Protein AF-A0A1M3M050-F1 (afdb_monomer_lite)

Foldseek 3Di:
DDDDDDDDDPPPPPPPPDDFAKDKDWPFQDDADFDAAQKKWWKWKWKAFPVRDTQDTPVVVVHTDIDTQVPPPAFQRVSRRRGGGHAQTKMKIWGWQVRHVAQVFDPPGGHGRTIMIMIMHTNHIGDFLAAEDELVRCVVCVVQEAEAEQEDLVVCQVQFAQPNHQYHHQADPVRDGDPCRVVVCPVVDQQAGEYEYAYQFQPVRVVVQRVVSVVVSHNHYYTHHGGSVSCVVVVHDGDSPPSDHPD

Sequence (247 aa):
MTRGIAVAFCLVLLSCAANPTVQITEQALGDGESAQRHSRVTIHYSGWLADGTMFDTTRTDGIPQTFTINGGDIIAGLEQGIVGMKSGGRREIVIPPALAYGAKGLSGHIPPNATLRFDVEVVAVTPPRYKNISVDELAKQRGELVLIDIRTPEEWAETGVVSGSILLTAFGKDGKFVREFPLIMNDLVDGNKNVAFICRSGNRSSELARVIAEEGRYKNVYNVVGGIKAWRSAGGAVTFDSVRPLN

Radius of gyration: 23.24 Å; chains: 1; bounding box: 56×70×62 Å

pLDDT: mean 90.92, std 14.42, range [37.31, 98.75]

Structure (mmCIF, N/CA/C/O backbone):
data_AF-A0A1M3M050-F1
#
_entry.id   AF-A0A1M3M050-F1
#
loop_
_atom_site.group_PDB
_atom_site.id
_atom_site.type_symbol
_atom_site.label_atom_id
_atom_site.label_alt_id
_atom_site.label_comp_id
_atom_site.label_asym_id
_atom_site.label_entity_id
_atom_site.label_seq_id
_atom_site.pdbx_PDB_ins_code
_atom_site.Cartn_x
_atom_site.Cartn_y
_atom_site.Cartn_z
_atom_site.occupancy
_atom_site.B_iso_or_equiv
_atom_site.auth_seq_id
_atom_site.auth_comp_id
_atom_site.auth_asym_id
_atom_site.auth_atom_id
_atom_site.pdbx_PDB_model_num
ATOM 1 N N . MET A 1 1 ? -32.031 52.132 -33.158 1.00 43.75 1 MET A N 1
ATOM 2 C CA . MET A 1 1 ? -30.604 51.985 -32.796 1.00 43.75 1 MET A CA 1
ATOM 3 C C . MET A 1 1 ? -30.512 50.978 -31.663 1.00 43.75 1 MET A C 1
ATOM 5 O O . MET A 1 1 ? -30.749 51.340 -30.522 1.00 43.75 1 MET A O 1
ATOM 9 N N . THR A 1 2 ? -30.239 49.713 -31.966 1.00 37.31 2 THR A N 1
ATOM 10 C CA . THR A 1 2 ? -30.163 48.640 -30.963 1.00 37.31 2 THR A CA 1
ATOM 11 C C . THR A 1 2 ? -28.903 4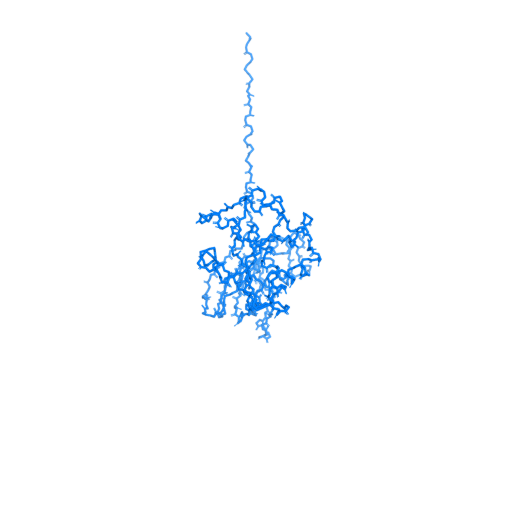7.840 -31.259 1.00 37.31 2 THR A C 1
ATOM 13 O O . THR A 1 2 ? -28.826 47.128 -32.254 1.00 37.31 2 THR A O 1
ATOM 16 N N . ARG A 1 3 ? -27.863 48.062 -30.448 1.00 42.84 3 ARG A N 1
ATOM 17 C CA . ARG A 1 3 ? -26.566 47.385 -30.553 1.00 42.84 3 ARG A CA 1
ATOM 18 C C . ARG A 1 3 ? -26.694 46.028 -29.857 1.00 42.84 3 ARG A C 1
ATOM 20 O O . ARG A 1 3 ? -26.882 45.991 -28.646 1.00 42.84 3 ARG A O 1
ATOM 27 N N . GLY A 1 4 ? -26.622 44.936 -30.614 1.00 41.50 4 GLY A N 1
ATOM 28 C CA . GLY A 1 4 ? -26.510 43.587 -30.063 1.00 41.50 4 GLY A CA 1
ATOM 29 C C . GLY A 1 4 ? -25.074 43.325 -29.613 1.00 41.50 4 GLY A C 1
ATOM 30 O O . GLY A 1 4 ? -24.153 43.407 -30.422 1.00 41.50 4 GLY A O 1
ATOM 31 N N . ILE A 1 5 ? -24.884 43.051 -28.324 1.00 49.12 5 ILE A N 1
ATOM 32 C CA . ILE A 1 5 ? -23.607 42.624 -27.746 1.00 49.12 5 ILE A CA 1
ATOM 33 C C . ILE A 1 5 ? -23.525 41.103 -27.898 1.00 49.12 5 ILE A C 1
ATOM 35 O O . ILE A 1 5 ? -24.341 40.380 -27.331 1.00 49.12 5 ILE A O 1
ATOM 39 N N . ALA A 1 6 ? -22.551 40.617 -28.665 1.00 41.59 6 ALA A N 1
ATOM 40 C CA . ALA A 1 6 ? -22.213 39.201 -28.713 1.00 41.59 6 ALA A CA 1
ATOM 41 C C . ALA A 1 6 ? -21.324 38.864 -27.506 1.00 41.59 6 ALA A C 1
ATOM 43 O O . ALA A 1 6 ? -20.190 39.329 -27.410 1.00 41.59 6 ALA A O 1
ATOM 44 N N . VAL A 1 7 ? -21.852 38.076 -26.569 1.00 45.56 7 VAL A N 1
ATOM 45 C CA . VAL A 1 7 ? -21.089 37.522 -25.445 1.00 45.56 7 VAL A CA 1
ATOM 46 C C . VAL A 1 7 ? -20.424 36.234 -25.924 1.00 45.56 7 VAL A C 1
ATOM 48 O O . VAL A 1 7 ? -21.099 35.243 -26.194 1.00 45.56 7 VAL A O 1
ATOM 51 N N . ALA A 1 8 ? -19.099 36.251 -26.054 1.00 44.84 8 ALA A N 1
ATOM 52 C CA . ALA A 1 8 ? -18.313 35.057 -26.334 1.00 44.84 8 ALA A CA 1
ATOM 53 C C . ALA A 1 8 ? -18.222 34.197 -25.063 1.00 44.84 8 ALA A C 1
ATOM 55 O O . ALA A 1 8 ? -17.563 34.566 -24.091 1.00 44.84 8 ALA A O 1
ATOM 56 N N . PHE A 1 9 ? -18.897 33.047 -25.068 1.00 43.69 9 PHE A N 1
ATOM 57 C CA . PHE A 1 9 ? -18.758 32.018 -24.041 1.00 43.69 9 PHE A CA 1
ATOM 58 C C . PHE A 1 9 ? -17.411 31.309 -24.243 1.00 43.69 9 PHE A C 1
ATOM 60 O O . PHE A 1 9 ? -17.274 30.422 -25.084 1.00 43.69 9 PHE A O 1
ATOM 67 N N . CYS A 1 10 ? -16.388 31.732 -23.500 1.00 43.66 10 CYS A N 1
ATOM 68 C CA . CYS A 1 10 ? -15.125 31.009 -23.415 1.00 43.66 10 CYS A CA 1
ATOM 69 C C . CYS A 1 10 ? -15.348 29.772 -22.535 1.00 43.66 10 CYS A C 1
ATOM 71 O O . CYS A 1 10 ? -15.399 29.867 -21.307 1.00 43.66 10 CYS A O 1
ATOM 73 N N . LEU A 1 11 ? -15.556 28.619 -23.171 1.00 45.12 11 LEU A N 1
ATOM 74 C CA . LEU A 1 11 ? -15.648 27.329 -22.500 1.00 45.12 11 LEU A CA 1
ATOM 75 C C . LEU A 1 11 ? -14.252 26.963 -21.973 1.00 45.12 11 LEU A C 1
ATOM 77 O O . LEU A 1 11 ? -13.420 26.422 -22.699 1.00 45.12 11 LEU A O 1
ATOM 81 N N . VAL A 1 12 ? -13.979 27.291 -20.710 1.00 47.12 12 VAL A N 1
ATOM 82 C CA . VAL A 1 12 ? -12.777 26.825 -20.015 1.00 47.12 12 VAL A CA 1
ATOM 83 C C . VAL A 1 12 ? -12.945 25.327 -19.777 1.00 47.12 12 VAL A C 1
ATOM 85 O O . VAL A 1 12 ? -13.643 24.903 -18.857 1.00 47.12 12 VAL A O 1
ATOM 88 N N . LEU A 1 13 ? -12.324 24.511 -20.629 1.00 46.78 13 LEU A N 1
ATOM 89 C CA . LEU A 1 13 ? -12.143 23.090 -20.362 1.00 46.78 13 LEU A CA 1
ATOM 90 C C . LEU A 1 13 ? -11.204 22.967 -19.157 1.00 46.78 13 LEU A C 1
ATOM 92 O O . LEU A 1 13 ? -9.985 23.066 -19.294 1.00 46.78 13 LEU A O 1
ATOM 96 N N . LEU A 1 14 ? -11.771 22.781 -17.961 1.00 46.44 14 LEU A N 1
ATOM 97 C CA . LEU A 1 14 ? -11.011 22.284 -16.819 1.00 46.44 14 LEU A CA 1
ATOM 98 C C . LEU A 1 14 ? -10.463 20.907 -17.210 1.00 46.44 14 LEU A C 1
ATOM 100 O O . LEU A 1 14 ? -11.189 19.914 -17.229 1.00 46.44 14 LEU A O 1
ATOM 104 N N . SER A 1 15 ? -9.177 20.861 -17.547 1.00 49.53 15 SER A N 1
ATOM 105 C CA . SER A 1 15 ? -8.427 19.618 -17.661 1.00 49.53 15 SER A CA 1
ATOM 106 C C . SER A 1 15 ? -8.448 18.930 -16.296 1.00 49.53 15 SER A C 1
ATOM 108 O O . SER A 1 15 ? -7.779 19.352 -15.353 1.00 49.53 15 SER A O 1
ATOM 110 N N . CYS A 1 16 ? -9.258 17.879 -16.178 1.00 44.25 16 CYS A N 1
ATOM 111 C CA . CYS A 1 16 ? -9.060 16.840 -15.182 1.00 44.25 16 CYS A CA 1
ATOM 112 C C . CYS A 1 16 ? -7.721 16.177 -15.523 1.00 44.25 16 CYS A C 1
ATOM 114 O O . CYS A 1 16 ? -7.663 15.280 -16.364 1.00 44.25 16 CYS A O 1
ATOM 116 N N . ALA A 1 17 ? -6.624 16.657 -14.939 1.00 55.91 17 ALA A N 1
ATOM 117 C CA . ALA A 1 17 ? -5.371 15.927 -15.006 1.00 55.91 17 ALA A CA 1
ATOM 118 C C . ALA A 1 17 ? -5.577 14.626 -14.221 1.00 55.91 17 ALA A C 1
ATOM 120 O O . ALA A 1 17 ? -5.558 14.619 -12.990 1.00 55.91 17 ALA A O 1
ATOM 121 N N . ALA A 1 18 ? -5.845 13.533 -14.937 1.00 63.91 18 ALA A N 1
ATOM 122 C CA . ALA A 1 18 ? -5.799 12.203 -14.359 1.00 63.91 18 ALA A CA 1
ATOM 123 C C . ALA A 1 18 ? -4.422 12.024 -13.704 1.00 63.91 18 ALA A C 1
ATOM 125 O O . ALA A 1 18 ? -3.400 12.374 -14.300 1.00 63.91 18 ALA A O 1
ATOM 126 N N . ASN A 1 19 ? -4.396 11.517 -12.469 1.00 77.06 19 ASN A N 1
ATOM 127 C CA . ASN A 1 19 ? -3.133 11.205 -11.806 1.00 77.06 19 ASN A CA 1
ATOM 128 C C . ASN A 1 19 ? -2.314 10.283 -12.723 1.00 77.06 19 ASN A C 1
ATOM 130 O O . ASN A 1 19 ? -2.887 9.338 -13.277 1.00 77.06 19 ASN A O 1
ATOM 134 N N . PRO A 1 20 ? -1.009 10.545 -12.912 1.00 85.69 20 PRO A N 1
ATOM 135 C CA . PRO A 1 20 ? -0.195 9.709 -13.775 1.00 85.69 20 PRO A CA 1
ATOM 136 C C . PRO A 1 20 ? -0.217 8.275 -13.243 1.00 85.69 20 PRO A C 1
ATOM 138 O O . PRO A 1 20 ? -0.121 8.047 -12.037 1.00 85.69 20 PRO A O 1
ATOM 141 N N . THR A 1 21 ? -0.369 7.321 -14.155 1.00 93.00 21 THR A N 1
ATOM 142 C CA . THR A 1 21 ? -0.409 5.884 -13.871 1.00 93.00 21 THR A CA 1
ATOM 143 C C . THR A 1 21 ? 0.569 5.164 -14.786 1.00 93.00 21 THR A C 1
ATOM 145 O O . THR A 1 21 ? 0.917 5.659 -15.861 1.00 93.00 21 THR A O 1
ATOM 148 N N . VAL A 1 22 ? 1.043 4.007 -14.339 1.00 96.88 22 VAL A N 1
ATOM 149 C CA . VAL A 1 22 ? 1.844 3.102 -15.165 1.00 96.88 22 VAL A CA 1
ATOM 150 C C . VAL A 1 22 ? 0.949 2.235 -16.044 1.00 96.88 22 VAL A C 1
ATOM 152 O O . VAL A 1 22 ? -0.185 1.930 -15.673 1.00 96.88 22 VAL A O 1
ATOM 155 N N . GLN A 1 23 ? 1.463 1.808 -17.195 1.00 97.88 23 GLN A N 1
ATOM 156 C CA . GLN A 1 23 ? 0.831 0.749 -17.982 1.00 97.88 23 GLN A CA 1
ATOM 157 C C . GLN A 1 23 ? 1.460 -0.581 -17.580 1.00 97.88 23 GLN A C 1
ATOM 159 O O . GLN A 1 23 ? 2.684 -0.689 -17.535 1.00 97.88 23 GLN A O 1
ATOM 164 N N . ILE A 1 24 ? 0.628 -1.570 -17.266 1.00 98.25 24 ILE A N 1
ATOM 165 C CA . ILE A 1 24 ? 1.066 -2.883 -16.794 1.00 98.25 24 ILE A CA 1
ATOM 166 C C . ILE A 1 24 ? 0.578 -3.942 -17.771 1.00 98.25 24 ILE A C 1
ATOM 168 O O . ILE A 1 24 ? -0.619 -4.026 -18.046 1.00 98.25 24 ILE A O 1
ATOM 172 N N . THR A 1 25 ? 1.499 -4.790 -18.211 1.00 98.44 25 THR A N 1
ATOM 173 C CA . THR A 1 25 ? 1.197 -6.021 -18.937 1.00 98.44 25 THR A CA 1
ATOM 174 C C . THR A 1 25 ? 1.660 -7.198 -18.091 1.00 98.44 25 THR A C 1
ATOM 176 O O . THR A 1 25 ? 2.856 -7.382 -17.862 1.00 98.44 25 THR A O 1
ATOM 179 N N . GLU A 1 26 ? 0.712 -7.992 -17.600 1.00 98.12 26 GLU A N 1
ATOM 180 C CA . GLU A 1 26 ? 1.001 -9.207 -16.838 1.00 98.12 26 GLU A CA 1
ATOM 181 C C . GLU A 1 26 ? 1.549 -10.291 -17.774 1.00 98.12 26 GLU A C 1
ATOM 183 O O . GLU A 1 26 ? 0.894 -10.662 -18.746 1.00 98.12 26 GLU A O 1
ATOM 188 N N . GLN A 1 27 ? 2.752 -10.786 -17.484 1.00 98.31 27 GLN A N 1
ATOM 189 C CA . GLN A 1 27 ? 3.407 -11.854 -18.246 1.00 98.31 27 GLN A CA 1
ATOM 190 C C . GLN A 1 27 ? 3.264 -13.202 -17.529 1.00 98.31 27 GLN A C 1
ATOM 192 O O . GLN A 1 27 ? 3.092 -14.235 -18.171 1.00 98.31 27 GLN A O 1
ATOM 197 N N . ALA A 1 28 ? 3.312 -13.198 -16.194 1.00 98.25 28 ALA A N 1
ATOM 198 C CA . ALA A 1 28 ? 3.086 -14.370 -15.357 1.00 98.25 28 ALA A CA 1
ATOM 199 C C . ALA A 1 28 ? 2.567 -13.940 -13.981 1.00 98.25 28 ALA A C 1
ATOM 201 O O . ALA A 1 28 ? 3.137 -13.053 -13.360 1.00 98.25 28 ALA A O 1
ATOM 202 N N . LEU A 1 29 ? 1.526 -14.597 -13.464 1.00 96.94 29 LEU A N 1
ATOM 203 C CA . LEU A 1 29 ? 0.899 -14.183 -12.202 1.00 96.94 29 LEU A CA 1
ATOM 204 C C . LEU A 1 29 ? 1.750 -14.479 -10.958 1.00 96.94 29 LEU A C 1
ATOM 206 O O . LEU A 1 29 ? 1.667 -13.737 -9.980 1.00 96.94 29 LEU A O 1
ATOM 210 N N . GLY A 1 30 ? 2.534 -15.561 -10.982 1.00 97.06 30 GLY A N 1
ATOM 211 C CA . GLY A 1 30 ? 3.120 -16.144 -9.773 1.00 97.06 30 GLY A CA 1
ATOM 212 C C . GLY A 1 30 ? 2.061 -16.734 -8.832 1.00 97.06 30 GLY A C 1
ATOM 213 O O . GLY A 1 30 ? 0.852 -16.559 -9.016 1.00 97.06 30 GLY A O 1
ATOM 214 N N . ASP A 1 31 ? 2.508 -17.448 -7.807 1.00 96.31 31 ASP A N 1
ATOM 215 C CA . ASP A 1 31 ? 1.638 -18.163 -6.866 1.00 96.31 31 ASP A CA 1
ATOM 216 C C . ASP A 1 31 ? 1.989 -17.935 -5.388 1.00 96.31 31 ASP A C 1
ATOM 218 O O . ASP A 1 31 ? 1.187 -18.284 -4.521 1.00 96.31 31 ASP A O 1
ATOM 222 N N . GLY A 1 32 ? 3.118 -17.285 -5.093 1.00 96.25 32 GLY A N 1
ATOM 223 C CA . GLY A 1 32 ? 3.538 -16.997 -3.723 1.00 96.25 32 GLY A CA 1
ATOM 224 C C . GLY A 1 32 ? 2.921 -15.734 -3.110 1.00 96.25 32 GLY A C 1
ATOM 225 O O . GLY A 1 32 ? 1.881 -15.225 -3.538 1.00 96.25 32 GLY A O 1
ATOM 226 N N . GLU A 1 33 ? 3.601 -15.210 -2.087 1.00 97.12 33 GLU A N 1
ATOM 227 C CA . GLU A 1 33 ? 3.180 -14.015 -1.348 1.00 97.12 33 GLU A CA 1
ATOM 228 C C . GLU A 1 33 ? 3.014 -12.796 -2.261 1.00 97.12 33 GLU A C 1
ATOM 230 O O . GLU A 1 33 ? 3.810 -12.579 -3.180 1.00 97.12 33 GLU A O 1
ATOM 235 N N . SER A 1 34 ? 1.979 -11.996 -1.987 1.00 96.69 34 SER A N 1
ATOM 236 C CA . SER A 1 34 ? 1.632 -10.807 -2.768 1.00 96.69 34 SER A CA 1
ATOM 237 C C . SER A 1 34 ? 2.342 -9.566 -2.240 1.00 96.69 34 SER A C 1
ATOM 239 O O . SER A 1 34 ? 2.244 -9.215 -1.063 1.00 96.69 34 SER A O 1
ATOM 241 N N . ALA A 1 35 ? 2.983 -8.836 -3.143 1.00 97.00 35 ALA A N 1
ATOM 242 C CA . ALA A 1 35 ? 3.599 -7.551 -2.891 1.00 97.00 35 ALA A CA 1
ATOM 243 C C . ALA A 1 35 ? 2.543 -6.518 -2.476 1.00 97.00 35 ALA A C 1
ATOM 245 O O . ALA A 1 35 ? 1.626 -6.185 -3.228 1.00 97.00 35 ALA A O 1
ATOM 246 N N . GLN A 1 36 ? 2.687 -5.989 -1.268 1.00 94.88 36 GLN A N 1
ATOM 247 C CA . GLN A 1 36 ? 1.841 -4.934 -0.713 1.00 94.88 36 GLN A CA 1
ATOM 248 C C . GLN A 1 36 ? 2.694 -3.810 -0.122 1.00 94.88 36 GLN A C 1
ATOM 250 O O . GLN A 1 36 ? 3.909 -3.945 0.034 1.00 94.88 36 GLN A O 1
ATOM 255 N N . ARG A 1 37 ? 2.061 -2.694 0.244 1.00 93.94 37 ARG A N 1
ATOM 256 C CA . ARG A 1 37 ? 2.724 -1.577 0.929 1.00 93.94 37 ARG A CA 1
ATOM 257 C C . ARG A 1 37 ? 3.568 -2.078 2.118 1.00 93.94 37 ARG A C 1
ATOM 259 O O . ARG A 1 37 ? 3.080 -2.856 2.936 1.00 93.94 37 ARG A O 1
ATOM 266 N N . HIS A 1 38 ? 4.816 -1.612 2.203 1.00 95.44 38 HIS A N 1
ATOM 267 C CA . HIS A 1 38 ? 5.831 -1.997 3.199 1.00 95.44 38 HIS A CA 1
ATOM 268 C C . HIS A 1 38 ? 6.362 -3.436 3.081 1.00 95.44 38 HIS A C 1
ATOM 270 O O . HIS A 1 38 ? 7.128 -3.870 3.939 1.00 95.44 38 HIS A O 1
ATOM 276 N N . SER A 1 39 ? 5.993 -4.181 2.034 1.00 96.56 39 SER A N 1
ATOM 277 C CA . SER A 1 39 ? 6.653 -5.458 1.743 1.00 96.56 39 SER A CA 1
ATOM 278 C C . SER A 1 39 ? 8.072 -5.207 1.269 1.00 96.56 39 SER A C 1
ATOM 280 O O . SER A 1 39 ? 8.330 -4.246 0.537 1.00 96.56 39 SER A O 1
ATOM 282 N N . ARG A 1 40 ? 8.963 -6.123 1.631 1.00 97.25 40 ARG A N 1
ATOM 283 C CA . ARG A 1 40 ? 10.276 -6.229 1.015 1.00 97.25 40 ARG A CA 1
ATOM 284 C C . ARG A 1 40 ? 10.159 -7.150 -0.193 1.00 97.25 40 ARG A C 1
ATOM 286 O O . ARG A 1 40 ? 9.749 -8.299 -0.044 1.00 97.25 40 ARG A O 1
ATOM 293 N N . VAL A 1 41 ? 10.486 -6.641 -1.372 1.00 98.12 41 VAL A N 1
ATOM 294 C CA . VAL A 1 41 ? 10.392 -7.367 -2.640 1.00 98.12 41 VAL A CA 1
ATOM 295 C C . VAL A 1 41 ? 11.777 -7.558 -3.225 1.00 98.12 41 VAL A C 1
ATOM 297 O O . VAL A 1 41 ? 12.528 -6.598 -3.370 1.00 98.12 41 VAL A O 1
ATOM 300 N N . THR A 1 42 ? 12.113 -8.801 -3.545 1.00 98.44 42 THR A N 1
ATOM 301 C CA . THR A 1 42 ? 13.340 -9.163 -4.250 1.00 98.44 42 THR A CA 1
ATOM 302 C C . THR A 1 42 ? 12.982 -9.418 -5.703 1.00 98.44 42 THR A C 1
ATOM 304 O O . THR A 1 42 ? 12.147 -10.279 -5.984 1.00 98.44 42 THR A O 1
ATOM 307 N N . ILE A 1 43 ? 13.579 -8.661 -6.618 1.00 98.50 43 ILE A N 1
ATOM 308 C CA . ILE A 1 43 ? 13.214 -8.667 -8.032 1.00 98.50 43 ILE A CA 1
ATOM 309 C C . ILE A 1 43 ? 14.435 -8.821 -8.935 1.00 98.50 43 ILE A C 1
ATOM 311 O O . ILE A 1 43 ? 15.509 -8.268 -8.676 1.00 98.50 43 ILE A O 1
ATOM 315 N N . HIS A 1 44 ? 14.228 -9.513 -10.048 1.00 98.62 44 HIS A N 1
ATOM 316 C CA . HIS A 1 44 ? 14.996 -9.256 -11.249 1.00 98.62 44 HIS A CA 1
ATOM 317 C C . HIS A 1 44 ? 14.298 -8.208 -12.103 1.00 98.62 44 HIS A C 1
ATOM 319 O O . HIS A 1 44 ? 13.070 -8.147 -12.151 1.00 98.62 44 HIS A O 1
ATOM 325 N N . TYR A 1 45 ? 15.082 -7.395 -12.800 1.00 98.38 45 TYR A N 1
ATOM 326 C CA . TYR A 1 45 ? 14.540 -6.453 -13.757 1.00 98.38 45 TYR A CA 1
ATOM 327 C C . TYR A 1 45 ? 15.533 -6.121 -14.860 1.00 98.38 45 TYR A C 1
ATOM 329 O O . TYR A 1 45 ? 16.744 -6.326 -14.739 1.00 98.38 45 TYR A O 1
ATOM 337 N N . SER A 1 46 ? 14.994 -5.558 -15.928 1.00 98.56 46 SER A N 1
ATOM 338 C CA . SER A 1 46 ? 15.742 -4.880 -16.976 1.00 98.56 46 SER A CA 1
ATOM 339 C C . SER A 1 46 ? 14.957 -3.639 -17.395 1.00 98.56 46 SER A C 1
ATOM 341 O O . SER A 1 46 ? 13.728 -3.682 -17.463 1.00 98.56 46 SER A O 1
ATOM 343 N N . GLY A 1 47 ? 15.652 -2.523 -17.600 1.00 98.12 47 GLY A N 1
ATOM 344 C CA . GLY A 1 47 ? 15.074 -1.215 -17.889 1.00 98.12 47 GLY A CA 1
ATOM 345 C C . GLY A 1 47 ? 15.569 -0.658 -19.220 1.00 98.12 47 GLY A C 1
ATOM 346 O O . GLY A 1 47 ? 16.770 -0.659 -19.497 1.00 98.12 47 GLY A O 1
ATOM 347 N N . TRP A 1 48 ? 14.642 -0.149 -20.031 1.00 98.44 48 TRP A N 1
ATOM 348 C CA . TRP A 1 48 ? 14.916 0.415 -21.352 1.00 98.44 48 TRP A CA 1
ATOM 349 C C . TRP A 1 48 ? 14.297 1.795 -21.547 1.00 98.44 48 TRP A C 1
ATOM 351 O O . TRP A 1 48 ? 13.209 2.092 -21.044 1.00 98.44 48 TRP A O 1
ATOM 361 N N . LEU A 1 49 ? 14.978 2.613 -22.344 1.00 97.94 49 LEU A N 1
ATOM 362 C CA . LEU A 1 49 ? 14.415 3.806 -22.965 1.00 97.94 49 LEU A CA 1
ATOM 363 C C . LEU A 1 49 ? 13.494 3.414 -24.133 1.00 97.94 49 LEU A C 1
ATOM 365 O O . LEU A 1 49 ? 13.526 2.288 -24.636 1.00 97.94 49 LEU A O 1
ATOM 369 N N . ALA A 1 50 ? 12.676 4.364 -24.590 1.00 92.19 50 ALA A N 1
ATOM 370 C CA . ALA A 1 50 ? 11.733 4.149 -25.691 1.00 92.19 50 ALA A CA 1
ATOM 371 C C . ALA A 1 50 ? 12.407 3.753 -27.021 1.00 92.19 50 ALA A C 1
ATOM 373 O O . ALA A 1 50 ? 11.794 3.062 -27.831 1.00 92.19 50 ALA A O 1
ATOM 374 N N . ASP A 1 51 ? 13.663 4.153 -27.232 1.00 93.06 51 ASP A N 1
ATOM 375 C CA . ASP A 1 51 ? 14.465 3.795 -28.409 1.00 93.06 51 ASP A CA 1
ATOM 376 C C . ASP A 1 51 ? 15.078 2.382 -28.337 1.00 93.06 51 ASP A C 1
ATOM 378 O O . ASP A 1 51 ? 15.731 1.940 -29.279 1.00 93.06 51 ASP A O 1
ATOM 382 N N . GLY A 1 52 ? 14.850 1.653 -27.238 1.00 95.75 52 GLY A N 1
ATOM 383 C CA . GLY A 1 52 ? 15.386 0.313 -27.014 1.00 95.75 52 GLY A CA 1
ATOM 384 C C . GLY A 1 52 ? 16.749 0.281 -26.324 1.00 95.75 52 GLY A C 1
ATOM 385 O O . GLY A 1 52 ? 17.243 -0.810 -26.042 1.00 95.75 52 GLY A O 1
ATOM 386 N N . THR A 1 53 ? 17.340 1.429 -25.990 1.00 96.62 53 THR A N 1
ATOM 387 C CA . THR A 1 53 ? 18.581 1.489 -25.208 1.00 96.62 53 THR A CA 1
ATOM 388 C C . THR A 1 53 ? 18.330 0.967 -23.798 1.00 96.62 53 THR A C 1
ATOM 390 O O . THR A 1 53 ? 17.520 1.524 -23.055 1.00 96.62 53 THR A O 1
ATOM 393 N N . MET A 1 54 ? 19.022 -0.106 -23.413 1.00 97.19 54 MET A N 1
ATOM 394 C CA . MET A 1 54 ? 18.990 -0.616 -22.042 1.00 97.19 54 MET A CA 1
ATOM 395 C C . MET A 1 54 ? 19.848 0.282 -21.151 1.00 97.19 54 MET A C 1
ATOM 397 O O . MET A 1 54 ? 21.007 0.529 -21.480 1.00 97.19 54 MET A O 1
ATOM 401 N N . PHE A 1 55 ? 19.296 0.762 -20.038 1.00 96.12 55 PHE A N 1
ATOM 402 C CA . PHE A 1 55 ? 20.026 1.631 -19.105 1.00 96.12 55 PHE A CA 1
ATOM 403 C C . PHE A 1 55 ? 20.385 0.934 -17.790 1.00 96.12 55 PHE A C 1
ATOM 405 O O . PHE A 1 55 ? 21.295 1.394 -17.106 1.00 96.12 55 PHE A O 1
ATOM 412 N N . ASP A 1 56 ? 19.687 -0.149 -17.432 1.00 95.75 56 ASP A N 1
ATOM 413 C CA . ASP A 1 56 ? 19.936 -0.893 -16.195 1.00 95.75 56 ASP A CA 1
ATOM 414 C C . ASP A 1 56 ? 19.385 -2.328 -16.277 1.00 95.75 56 ASP A C 1
ATOM 416 O O . ASP A 1 56 ? 18.391 -2.585 -16.962 1.00 95.75 56 ASP A O 1
ATOM 420 N N . THR A 1 57 ? 20.028 -3.277 -15.595 1.00 97.94 57 THR A N 1
ATOM 421 C CA . THR A 1 57 ? 19.569 -4.668 -15.489 1.00 97.94 57 THR A CA 1
ATOM 422 C C . THR A 1 57 ? 20.265 -5.416 -14.353 1.00 97.94 57 THR A C 1
ATOM 424 O O . THR A 1 57 ? 21.473 -5.315 -14.167 1.00 97.94 57 THR A O 1
ATOM 427 N N . THR A 1 58 ? 19.517 -6.257 -13.640 1.00 98.25 58 THR A N 1
ATOM 428 C CA . THR A 1 58 ? 20.077 -7.207 -12.658 1.00 98.25 58 THR A CA 1
ATOM 429 C C . THR A 1 58 ? 20.411 -8.568 -13.262 1.00 98.25 58 THR A C 1
ATOM 431 O O . THR A 1 58 ? 20.934 -9.451 -12.582 1.00 98.25 58 THR A O 1
ATOM 434 N N . ARG A 1 59 ? 20.085 -8.775 -14.541 1.00 97.50 59 ARG A N 1
ATOM 435 C CA . ARG A 1 59 ? 20.198 -10.080 -15.203 1.00 97.50 59 ARG A CA 1
ATOM 436 C C . ARG A 1 59 ? 21.593 -10.370 -15.749 1.00 97.50 59 ARG A C 1
ATOM 438 O O . ARG A 1 59 ? 21.896 -11.535 -15.962 1.00 97.50 59 ARG A O 1
ATOM 445 N N . THR A 1 60 ? 22.433 -9.350 -15.943 1.00 94.94 60 THR A N 1
ATOM 446 C CA . THR A 1 60 ? 23.825 -9.533 -16.395 1.00 94.94 60 THR A CA 1
ATOM 447 C C . THR A 1 60 ? 24.626 -10.352 -15.387 1.00 94.94 60 THR A C 1
ATOM 449 O O . THR A 1 60 ? 25.251 -11.340 -15.759 1.00 94.94 60 THR A O 1
ATOM 452 N N . ASP A 1 61 ? 24.530 -9.986 -14.109 1.00 94.50 61 ASP A N 1
ATOM 453 C CA . ASP A 1 61 ? 25.299 -10.625 -13.035 1.00 94.50 61 ASP A CA 1
ATOM 454 C C . ASP A 1 61 ? 24.478 -11.715 -12.324 1.00 94.50 61 ASP A C 1
ATOM 456 O O . ASP A 1 61 ? 24.993 -12.453 -11.487 1.00 94.50 61 ASP A O 1
ATOM 460 N N . GLY A 1 62 ? 23.181 -11.813 -12.644 1.00 95.50 62 GLY A N 1
ATOM 461 C CA . GLY A 1 62 ? 22.255 -12.780 -12.057 1.00 95.50 62 GLY A CA 1
ATOM 462 C C . GLY A 1 62 ? 21.908 -12.509 -10.590 1.00 95.50 62 GLY A C 1
ATOM 463 O O . GLY A 1 62 ? 21.354 -13.384 -9.930 1.00 95.50 62 GLY A O 1
ATOM 464 N N . ILE A 1 63 ? 22.201 -11.314 -10.068 1.00 97.56 63 ILE A N 1
ATOM 465 C CA . ILE A 1 63 ? 21.968 -10.953 -8.664 1.00 97.56 63 ILE A CA 1
ATOM 466 C C . ILE A 1 63 ? 20.693 -10.105 -8.562 1.00 97.56 63 ILE A C 1
ATOM 468 O O . ILE A 1 63 ? 20.706 -8.946 -8.983 1.00 97.56 63 ILE A O 1
ATOM 472 N N . PRO A 1 64 ? 19.583 -10.632 -8.009 1.00 97.88 64 PRO A N 1
ATOM 473 C CA . PRO A 1 64 ? 18.370 -9.847 -7.835 1.00 97.88 64 PRO A CA 1
ATOM 474 C C . PRO A 1 64 ? 18.563 -8.777 -6.756 1.00 97.88 64 PRO A C 1
ATOM 476 O O . PRO A 1 64 ? 19.315 -8.956 -5.796 1.00 97.88 64 PRO A O 1
ATOM 479 N N . GLN A 1 65 ? 17.840 -7.670 -6.891 1.00 97.94 65 GLN A N 1
ATOM 480 C CA . GLN A 1 65 ? 17.883 -6.570 -5.928 1.00 97.94 65 GLN A CA 1
ATOM 481 C C . GLN A 1 65 ? 16.633 -6.548 -5.060 1.00 97.94 65 GLN A C 1
ATOM 483 O O . GLN A 1 65 ? 15.569 -7.012 -5.465 1.00 97.94 65 GLN A O 1
ATOM 488 N N . THR A 1 66 ? 16.778 -6.029 -3.843 1.00 97.62 66 THR A N 1
ATOM 489 C CA . THR A 1 66 ? 15.719 -6.037 -2.837 1.00 97.62 66 THR A CA 1
ATOM 490 C C . THR A 1 66 ? 15.354 -4.624 -2.414 1.00 97.62 66 THR A C 1
ATOM 492 O O . THR A 1 66 ? 16.226 -3.860 -2.014 1.00 97.62 66 THR A O 1
ATOM 495 N N . PHE A 1 67 ? 14.060 -4.311 -2.448 1.00 96.81 67 PHE A N 1
ATOM 496 C CA . PHE A 1 67 ? 13.520 -2.977 -2.181 1.00 96.81 67 PHE A CA 1
ATOM 497 C C . PHE A 1 67 ? 12.325 -3.046 -1.234 1.00 96.81 67 PHE A C 1
ATOM 499 O O . PHE A 1 67 ? 11.660 -4.081 -1.140 1.00 96.81 67 PHE A O 1
ATOM 506 N N . THR A 1 68 ? 12.016 -1.942 -0.558 1.00 95.62 68 THR A N 1
ATOM 507 C CA . THR A 1 68 ? 10.804 -1.815 0.259 1.00 95.62 68 THR A CA 1
ATOM 508 C C . THR A 1 68 ? 9.755 -0.984 -0.474 1.00 95.62 68 THR A C 1
ATOM 510 O O . THR A 1 68 ? 10.000 0.160 -0.845 1.00 95.62 68 THR A O 1
ATOM 513 N N . ILE A 1 69 ? 8.549 -1.529 -0.657 1.00 95.31 69 ILE A N 1
ATOM 514 C CA . ILE A 1 69 ? 7.457 -0.813 -1.337 1.00 95.31 69 ILE A CA 1
ATOM 515 C C . ILE A 1 69 ? 6.962 0.361 -0.488 1.00 95.31 69 ILE A C 1
ATOM 517 O O . ILE A 1 69 ? 6.519 0.158 0.648 1.00 95.31 69 ILE A O 1
ATOM 521 N N . ASN A 1 70 ? 6.907 1.554 -1.089 1.00 89.88 70 ASN A N 1
ATOM 522 C CA . ASN A 1 70 ? 6.692 2.845 -0.426 1.00 89.88 70 ASN A CA 1
ATOM 523 C C . ASN A 1 70 ? 7.797 3.189 0.588 1.00 89.88 70 ASN A C 1
ATOM 525 O O . ASN A 1 70 ? 7.548 3.947 1.523 1.00 89.88 70 ASN A O 1
ATOM 529 N N . GLY A 1 71 ? 8.993 2.616 0.427 1.00 86.31 71 GLY A N 1
ATOM 530 C CA . GLY A 1 71 ? 10.185 2.993 1.188 1.00 86.31 71 GLY A CA 1
ATOM 531 C C . GLY A 1 71 ? 10.928 4.182 0.577 1.00 86.31 71 GLY A C 1
ATOM 532 O O . GLY A 1 71 ? 11.719 4.819 1.267 1.00 86.31 71 GLY A O 1
ATOM 533 N N . GLY A 1 72 ? 10.656 4.509 -0.695 1.00 88.31 72 GLY A N 1
ATOM 534 C CA . GLY A 1 72 ? 11.404 5.525 -1.443 1.00 88.31 72 GLY A CA 1
ATOM 535 C C . GLY A 1 72 ? 12.726 5.015 -2.029 1.00 88.31 72 GLY A C 1
ATOM 536 O O . GLY A 1 72 ? 13.531 5.822 -2.487 1.00 88.31 72 GLY A O 1
ATOM 537 N N . ASP A 1 73 ? 12.941 3.694 -2.030 1.00 87.12 73 ASP A N 1
ATOM 538 C CA . ASP A 1 73 ? 14.160 3.049 -2.541 1.00 87.12 73 ASP A CA 1
ATOM 539 C C . ASP A 1 73 ? 14.238 3.064 -4.081 1.00 87.12 73 ASP A C 1
ATOM 541 O O . ASP A 1 73 ? 15.324 3.035 -4.657 1.00 87.12 73 ASP A O 1
ATOM 545 N N . ILE A 1 74 ? 13.082 3.089 -4.755 1.00 93.38 74 ILE A N 1
ATOM 546 C CA . ILE A 1 74 ? 12.948 3.026 -6.218 1.00 93.38 74 ILE A CA 1
ATOM 547 C C . ILE A 1 74 ? 11.952 4.074 -6.722 1.00 93.38 74 ILE A C 1
ATOM 549 O O . ILE A 1 74 ? 11.184 4.654 -5.957 1.00 93.38 74 ILE A O 1
ATOM 553 N N . ILE A 1 75 ? 11.952 4.321 -8.034 1.00 96.00 75 ILE A N 1
ATOM 554 C CA . ILE A 1 75 ? 11.036 5.281 -8.660 1.00 96.00 75 ILE A CA 1
ATOM 555 C C . ILE A 1 75 ? 9.564 4.900 -8.428 1.00 96.00 75 ILE A C 1
ATOM 557 O O . ILE A 1 75 ? 9.188 3.728 -8.496 1.00 96.00 75 ILE A O 1
ATOM 561 N N . ALA A 1 76 ? 8.714 5.909 -8.221 1.00 95.88 76 ALA A N 1
ATOM 562 C CA . ALA A 1 76 ? 7.308 5.726 -7.853 1.00 95.88 76 ALA A CA 1
ATOM 563 C C . ALA A 1 76 ? 6.518 4.858 -8.848 1.00 95.88 76 ALA A C 1
ATOM 565 O O . ALA A 1 76 ? 5.621 4.118 -8.451 1.00 95.88 76 ALA A O 1
ATOM 566 N N . GLY A 1 77 ? 6.840 4.918 -10.143 1.00 97.00 77 GLY A N 1
ATOM 567 C CA . GLY A 1 77 ? 6.191 4.079 -11.148 1.00 97.00 77 GLY A CA 1
ATOM 568 C C . GLY A 1 77 ? 6.505 2.595 -10.984 1.00 97.00 77 GLY A C 1
ATOM 569 O O . GLY A 1 77 ? 5.626 1.757 -11.168 1.00 97.00 77 GLY A O 1
ATOM 570 N N . LEU A 1 78 ? 7.730 2.261 -10.580 1.00 97.31 78 LEU A N 1
ATOM 571 C CA . LEU A 1 78 ? 8.115 0.876 -10.345 1.00 97.31 78 LEU A CA 1
ATOM 572 C C . LEU A 1 78 ? 7.440 0.351 -9.072 1.00 97.31 78 LEU A C 1
ATOM 574 O O . LEU A 1 78 ? 6.890 -0.747 -9.089 1.00 97.31 78 LEU A O 1
ATOM 578 N N . GLU A 1 79 ? 7.363 1.170 -8.014 1.00 95.75 79 GLU A N 1
ATOM 579 C CA . GLU A 1 79 ? 6.559 0.842 -6.827 1.00 95.75 79 GLU A CA 1
ATOM 580 C C . GLU A 1 79 ? 5.090 0.585 -7.200 1.00 95.75 79 GLU A C 1
ATOM 582 O O . GLU A 1 79 ? 4.526 -0.435 -6.803 1.00 95.75 79 GLU A O 1
ATOM 587 N N . GLN A 1 80 ? 4.475 1.466 -8.000 1.00 95.56 80 GLN A N 1
ATOM 588 C CA . GLN A 1 80 ? 3.092 1.295 -8.462 1.00 95.56 80 GLN A CA 1
ATOM 589 C C . GLN A 1 80 ? 2.901 0.020 -9.290 1.00 95.56 80 GLN A C 1
ATOM 591 O O . GLN A 1 80 ? 1.907 -0.677 -9.102 1.00 95.56 80 GLN A O 1
ATOM 596 N N . GLY A 1 81 ? 3.835 -0.294 -10.190 1.00 97.00 81 GLY A N 1
ATOM 597 C CA . GLY A 1 81 ? 3.733 -1.460 -11.066 1.00 97.00 81 GLY A CA 1
ATOM 598 C C . GLY A 1 81 ? 3.946 -2.802 -10.358 1.00 97.00 81 GLY A C 1
ATOM 599 O O . GLY A 1 81 ? 3.376 -3.811 -10.781 1.00 97.00 81 GLY A O 1
ATOM 600 N N . ILE A 1 82 ? 4.718 -2.817 -9.265 1.00 97.69 82 ILE A N 1
ATOM 601 C CA . ILE A 1 82 ? 5.013 -4.031 -8.489 1.00 97.69 82 ILE A CA 1
ATOM 602 C C . ILE A 1 82 ? 3.908 -4.363 -7.482 1.00 97.69 82 ILE A C 1
ATOM 604 O O . ILE A 1 82 ? 3.697 -5.536 -7.173 1.00 97.69 82 ILE A O 1
ATOM 608 N N . VAL A 1 83 ? 3.174 -3.372 -6.964 1.00 95.62 83 VAL A N 1
ATOM 609 C CA . VAL A 1 83 ? 2.065 -3.641 -6.034 1.00 95.62 83 VAL A CA 1
ATOM 610 C C . VAL A 1 83 ? 1.086 -4.657 -6.648 1.00 95.62 83 VAL A C 1
ATOM 612 O O . VAL A 1 83 ? 0.648 -4.544 -7.794 1.00 95.62 83 VAL A O 1
ATOM 615 N N . GLY A 1 84 ? 0.768 -5.695 -5.875 1.00 95.88 84 GLY A N 1
ATOM 616 C CA . GLY A 1 84 ? -0.088 -6.807 -6.284 1.00 95.88 84 GLY A CA 1
ATOM 617 C C . GLY A 1 84 ? 0.596 -7.902 -7.110 1.00 95.88 84 GLY A C 1
ATOM 618 O O . GLY A 1 84 ? -0.064 -8.892 -7.409 1.00 95.88 84 GLY A O 1
ATOM 619 N N . MET A 1 85 ? 1.876 -7.770 -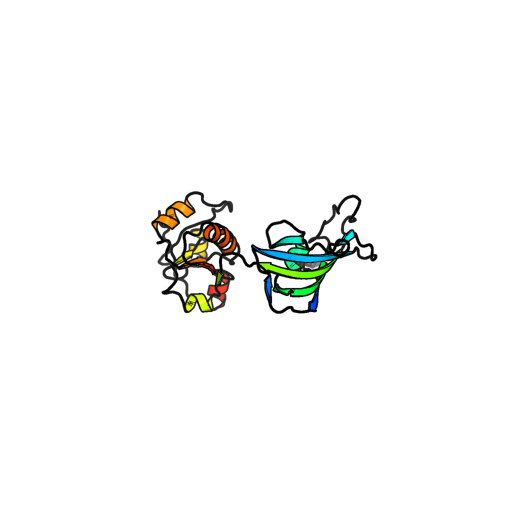7.485 1.00 98.25 85 MET A N 1
ATOM 620 C CA . MET A 1 85 ? 2.641 -8.904 -8.025 1.00 98.25 85 MET A CA 1
ATOM 621 C C . MET A 1 85 ? 2.841 -9.968 -6.949 1.00 98.25 85 MET A C 1
ATOM 623 O O . MET A 1 85 ? 3.008 -9.633 -5.777 1.00 98.25 85 MET A O 1
ATOM 627 N N . LYS A 1 86 ? 2.893 -11.241 -7.336 1.00 98.38 86 LYS A N 1
ATOM 628 C CA . LYS A 1 86 ? 3.252 -12.335 -6.427 1.00 98.38 86 LYS A CA 1
ATOM 629 C C . LYS A 1 86 ? 4.676 -12.809 -6.661 1.00 98.38 86 LYS A C 1
ATOM 631 O O . LYS A 1 86 ? 5.230 -12.594 -7.735 1.00 98.38 86 LYS A O 1
ATOM 636 N N . SER A 1 87 ? 5.250 -13.493 -5.674 1.00 98.44 87 SER A N 1
ATOM 637 C CA . SER A 1 87 ? 6.493 -14.253 -5.882 1.00 98.44 87 SER A CA 1
ATOM 638 C C . SER A 1 87 ? 6.320 -15.241 -7.044 1.00 98.44 87 SER A C 1
ATOM 640 O O . SER A 1 87 ? 5.283 -15.899 -7.146 1.00 98.44 87 SER A O 1
ATOM 642 N N . GLY A 1 88 ? 7.307 -15.293 -7.939 1.00 98.19 88 GLY A N 1
ATOM 643 C CA . GLY A 1 88 ? 7.252 -16.005 -9.219 1.00 98.19 88 GLY A CA 1
ATOM 644 C C . GLY A 1 88 ? 6.516 -15.258 -10.342 1.00 98.19 88 GLY A C 1
ATOM 645 O O . GLY A 1 88 ? 6.432 -15.763 -11.459 1.00 98.19 88 GLY A O 1
ATOM 646 N N . GLY A 1 89 ? 5.955 -14.077 -10.068 1.00 98.56 89 GLY A N 1
ATOM 647 C CA . GLY A 1 89 ? 5.244 -13.267 -11.052 1.00 98.56 89 GLY A CA 1
ATOM 648 C C . GLY A 1 89 ? 6.179 -12.421 -11.912 1.00 98.56 89 GLY A C 1
ATOM 649 O O . GLY A 1 89 ? 7.280 -12.062 -11.490 1.00 98.56 89 GLY A O 1
ATOM 650 N N . ARG A 1 90 ? 5.727 -12.055 -13.114 1.00 98.69 90 ARG A N 1
ATOM 651 C CA . ARG A 1 90 ? 6.475 -11.240 -14.071 1.00 98.69 90 ARG A CA 1
ATOM 652 C C . ARG A 1 90 ? 5.561 -10.249 -14.783 1.00 98.69 90 ARG A C 1
ATOM 654 O O . ARG A 1 90 ? 4.509 -10.632 -15.286 1.00 98.69 90 ARG A O 1
ATOM 661 N N . ARG A 1 91 ? 5.989 -8.993 -14.885 1.00 98.62 91 ARG A N 1
ATOM 662 C CA . ARG A 1 91 ? 5.270 -7.907 -15.561 1.00 98.62 91 ARG A CA 1
ATOM 663 C C . ARG A 1 91 ? 6.187 -7.129 -16.481 1.00 98.62 91 ARG A C 1
ATOM 665 O O . ARG A 1 91 ? 7.346 -6.894 -16.158 1.00 98.62 91 ARG A O 1
ATOM 672 N N . GLU A 1 92 ? 5.609 -6.631 -17.561 1.00 98.50 92 GLU A N 1
ATOM 673 C CA . GLU A 1 92 ? 6.139 -5.465 -18.253 1.00 98.50 92 GLU A CA 1
ATOM 674 C C . GLU A 1 92 ? 5.440 -4.210 -17.718 1.00 98.50 92 GLU A C 1
ATOM 676 O O . GLU A 1 92 ? 4.218 -4.191 -17.552 1.00 98.50 92 GLU A O 1
ATOM 681 N N . ILE A 1 93 ? 6.213 -3.171 -17.410 1.00 98.50 93 ILE A N 1
ATOM 682 C CA . ILE A 1 93 ? 5.729 -1.934 -16.798 1.00 98.50 93 ILE A CA 1
ATOM 683 C C . ILE A 1 93 ? 6.261 -0.751 -17.605 1.00 98.50 93 ILE A C 1
ATOM 685 O O . ILE A 1 93 ? 7.468 -0.510 -17.648 1.00 98.50 93 ILE A O 1
ATOM 689 N N . VAL A 1 94 ? 5.364 0.021 -18.218 1.00 98.44 94 VAL A N 1
ATOM 690 C CA . VAL A 1 94 ? 5.705 1.279 -18.894 1.00 98.44 94 VAL A CA 1
ATOM 691 C C . VAL A 1 94 ? 5.410 2.441 -17.957 1.00 98.44 94 VAL A C 1
ATOM 693 O O . VAL A 1 94 ? 4.277 2.642 -17.510 1.00 98.44 94 VAL A O 1
ATOM 696 N N . ILE A 1 95 ? 6.450 3.209 -17.653 1.00 98.38 95 ILE A N 1
ATOM 697 C CA . ILE A 1 95 ? 6.446 4.256 -16.641 1.00 98.38 95 ILE A CA 1
ATOM 698 C C . ILE A 1 95 ? 6.563 5.623 -17.323 1.00 98.38 95 ILE A C 1
ATOM 700 O O . ILE A 1 95 ? 7.595 5.906 -17.944 1.00 98.38 95 ILE A O 1
ATOM 704 N N . PRO A 1 96 ? 5.548 6.500 -17.195 1.00 97.44 96 PRO A N 1
ATOM 705 C CA . PRO A 1 96 ? 5.633 7.851 -17.725 1.00 97.44 96 PRO A CA 1
ATOM 706 C C . PRO A 1 96 ? 6.661 8.681 -16.940 1.00 97.44 96 PRO A C 1
ATOM 708 O O . PRO A 1 96 ? 6.904 8.414 -15.759 1.00 97.44 96 PRO A O 1
ATOM 711 N N . PRO A 1 97 ? 7.203 9.763 -17.525 1.00 97.19 97 PRO A N 1
ATOM 712 C CA . PRO A 1 97 ? 8.298 10.512 -16.910 1.00 97.19 97 PRO A CA 1
ATOM 713 C C . PRO A 1 97 ? 7.962 11.081 -15.527 1.00 97.19 97 PRO A C 1
ATOM 715 O O . PRO A 1 97 ? 8.826 11.136 -14.656 1.00 97.19 97 PRO A O 1
ATOM 718 N N . ALA A 1 98 ? 6.697 11.460 -15.306 1.00 96.69 98 ALA A N 1
ATOM 719 C CA . ALA A 1 98 ? 6.197 11.983 -14.032 1.00 96.69 98 ALA A CA 1
ATOM 720 C C . ALA A 1 98 ? 6.291 10.982 -12.863 1.00 96.69 98 ALA A C 1
ATOM 722 O O . ALA A 1 98 ? 6.272 11.398 -11.710 1.00 96.69 98 ALA A O 1
ATOM 723 N N . LEU A 1 99 ? 6.395 9.681 -13.158 1.00 97.00 99 LEU A N 1
ATOM 724 C CA . LEU A 1 99 ? 6.588 8.602 -12.184 1.00 97.00 99 LEU A CA 1
ATOM 725 C C . LEU A 1 99 ? 8.004 7.991 -12.246 1.00 97.00 99 LEU A C 1
ATOM 727 O O . LEU A 1 99 ? 8.267 6.981 -11.592 1.00 97.00 99 LEU A O 1
ATOM 731 N N . ALA A 1 100 ? 8.899 8.594 -13.032 1.00 96.62 100 ALA A N 1
ATOM 732 C CA . ALA A 1 100 ? 10.294 8.204 -13.207 1.00 96.62 100 ALA A CA 1
ATOM 733 C C . ALA A 1 100 ? 11.226 9.377 -12.836 1.00 96.62 100 ALA A C 1
ATOM 735 O O . ALA A 1 100 ? 11.129 9.917 -11.737 1.00 96.62 100 ALA A O 1
ATOM 736 N N . TYR A 1 101 ? 12.121 9.791 -13.740 1.00 96.75 101 TYR A N 1
ATOM 737 C CA . TYR A 1 101 ? 13.127 10.838 -13.495 1.00 96.75 101 TYR A CA 1
ATOM 738 C C . TYR A 1 101 ? 12.687 12.250 -13.939 1.00 96.75 101 TYR A C 1
ATOM 740 O O . TYR A 1 101 ? 13.466 13.205 -13.868 1.00 96.75 101 TYR A O 1
ATOM 748 N N . GLY A 1 102 ? 11.434 12.404 -14.383 1.00 96.44 102 GLY A N 1
ATOM 749 C CA . GLY A 1 102 ? 10.811 13.689 -14.704 1.00 96.44 102 GLY A CA 1
ATOM 750 C C . GLY A 1 102 ? 11.581 14.541 -15.716 1.00 96.44 102 GLY A C 1
ATOM 751 O O . GLY A 1 102 ? 12.356 14.045 -16.532 1.00 96.44 102 GLY A O 1
ATOM 752 N N . ALA A 1 103 ? 11.387 15.858 -15.638 1.00 97.06 103 ALA A N 1
ATOM 753 C CA . ALA A 1 103 ? 12.031 16.830 -16.525 1.00 97.06 103 ALA A CA 1
ATOM 754 C C . ALA A 1 103 ? 13.548 16.960 -16.319 1.00 97.06 103 ALA A C 1
ATOM 756 O O . ALA A 1 103 ? 14.223 17.570 -17.141 1.00 97.06 103 ALA A O 1
ATOM 757 N N . LYS A 1 104 ? 14.092 16.407 -15.230 1.00 96.50 104 LYS A N 1
ATOM 758 C CA . LYS A 1 104 ? 15.531 16.436 -14.957 1.00 96.50 104 LYS A CA 1
ATOM 759 C C . LYS A 1 104 ? 16.265 15.281 -15.640 1.00 96.50 104 LYS A C 1
ATOM 761 O O . LYS A 1 104 ? 17.401 15.464 -16.068 1.00 96.50 104 LYS A O 1
ATOM 766 N N . GLY A 1 105 ? 15.627 14.114 -15.739 1.00 96.00 105 GLY A N 1
ATOM 767 C CA . GLY A 1 105 ? 16.306 12.885 -16.142 1.00 96.00 105 GLY A CA 1
ATOM 768 C C . GLY A 1 105 ? 17.359 12.441 -15.116 1.00 96.00 105 GLY A C 1
ATOM 769 O O . GLY A 1 105 ? 17.419 12.943 -13.988 1.00 96.00 105 GLY A O 1
ATOM 770 N N . LEU A 1 106 ? 18.210 11.504 -15.527 1.00 95.50 106 LEU A N 1
ATOM 771 C CA . LEU A 1 106 ? 19.402 11.062 -14.808 1.00 95.50 106 LEU A CA 1
ATOM 772 C C . LEU A 1 106 ? 20.615 11.310 -15.704 1.00 95.50 106 LEU A C 1
ATOM 774 O O . LEU A 1 106 ? 20.772 10.665 -16.740 1.00 95.50 106 LEU A O 1
ATOM 778 N N . SER A 1 107 ? 21.458 12.268 -15.317 1.00 92.12 107 SER A N 1
ATOM 779 C CA . SER A 1 107 ? 22.600 12.708 -16.127 1.00 92.12 107 SER A CA 1
ATOM 780 C C . SER A 1 107 ? 23.439 11.528 -16.624 1.00 92.12 107 SER A C 1
ATOM 782 O O . SER A 1 107 ? 23.876 10.708 -15.824 1.00 92.12 107 SER A O 1
ATOM 784 N N . GLY A 1 108 ? 23.672 11.464 -17.937 1.00 87.06 108 GLY A N 1
ATOM 785 C CA . GLY A 1 108 ? 24.495 10.431 -18.578 1.00 87.06 108 GLY A CA 1
ATOM 786 C C . GLY A 1 108 ? 23.812 9.078 -18.813 1.00 87.06 108 GLY A C 1
ATOM 787 O O . GLY A 1 108 ? 24.398 8.244 -19.492 1.00 87.06 108 GLY A O 1
ATOM 788 N N . HIS A 1 109 ? 22.588 8.865 -18.314 1.00 91.62 109 HIS A N 1
ATOM 789 C CA . HIS A 1 109 ? 21.900 7.568 -18.402 1.00 91.62 109 HIS A CA 1
ATOM 790 C C . HIS A 1 109 ? 20.464 7.674 -18.923 1.00 91.62 109 HIS A C 1
ATOM 792 O O . HIS A 1 109 ? 20.059 6.897 -19.782 1.00 91.62 109 HIS A O 1
ATOM 798 N N . ILE A 1 110 ? 19.685 8.632 -18.412 1.00 96.88 110 ILE A N 1
ATOM 799 C CA . ILE A 1 110 ? 18.255 8.766 -18.710 1.00 96.88 110 ILE A CA 1
ATOM 800 C C . ILE A 1 110 ? 17.967 10.212 -19.124 1.00 96.88 110 ILE A C 1
ATOM 802 O O . ILE A 1 110 ? 18.134 11.122 -18.307 1.00 96.88 110 ILE A O 1
ATOM 806 N N . PRO A 1 111 ? 17.515 10.456 -20.364 1.00 97.00 111 PRO A N 1
ATOM 807 C CA . PRO A 1 111 ? 17.176 11.797 -20.818 1.00 97.00 111 PRO A CA 1
ATOM 808 C C . PRO A 1 111 ? 16.056 12.458 -19.992 1.00 97.00 111 PRO A C 1
ATOM 810 O O . PRO A 1 111 ? 15.200 11.770 -19.423 1.00 97.00 111 PRO A O 1
ATOM 813 N N . PRO A 1 112 ? 16.004 13.800 -19.963 1.00 97.56 112 PRO A N 1
ATOM 814 C CA . PRO A 1 112 ? 14.831 14.545 -19.520 1.00 97.56 112 PRO A CA 1
ATOM 815 C C . PRO A 1 112 ? 13.535 14.039 -20.158 1.00 97.56 112 PRO A C 1
ATOM 817 O O . PRO A 1 112 ? 13.479 13.806 -21.363 1.00 97.56 112 PRO A O 1
ATOM 820 N N . ASN A 1 113 ? 12.474 13.929 -19.358 1.00 97.00 113 ASN A N 1
ATOM 821 C CA . ASN A 1 113 ? 11.140 13.510 -19.795 1.00 97.00 113 ASN A CA 1
ATOM 822 C C . ASN A 1 113 ? 11.099 12.134 -20.491 1.00 97.00 113 ASN A C 1
ATOM 824 O O . ASN A 1 113 ? 10.215 11.880 -21.310 1.00 97.00 113 ASN A O 1
ATOM 828 N N . ALA A 1 114 ? 12.031 11.234 -20.169 1.00 97.69 114 ALA A N 1
ATOM 829 C CA . ALA A 1 114 ? 12.044 9.888 -20.728 1.00 97.69 114 ALA A CA 1
ATOM 830 C C . ALA A 1 114 ? 10.922 9.010 -20.148 1.00 97.69 114 ALA A C 1
ATOM 832 O O . ALA A 1 114 ? 10.725 8.940 -18.933 1.00 97.69 114 ALA A O 1
ATOM 833 N N . THR A 1 115 ? 10.209 8.315 -21.038 1.00 97.56 115 THR A N 1
ATOM 834 C CA . THR A 1 115 ? 9.352 7.176 -20.677 1.00 97.56 115 THR A CA 1
ATOM 835 C C . THR A 1 115 ? 10.227 5.936 -20.575 1.00 97.56 115 THR A C 1
ATOM 837 O O . THR A 1 115 ? 11.065 5.705 -21.450 1.00 97.56 115 THR A O 1
ATOM 840 N N . LEU A 1 116 ? 10.034 5.153 -19.518 1.00 98.44 116 LEU A N 1
ATOM 841 C CA . LEU A 1 116 ? 10.821 3.951 -19.259 1.00 98.44 116 LEU A CA 1
ATOM 842 C C . LEU A 1 116 ? 9.956 2.711 -19.443 1.00 98.44 116 LEU A C 1
ATOM 844 O O . LEU A 1 116 ? 8.792 2.708 -19.052 1.00 98.44 116 LEU A O 1
ATOM 848 N N . ARG A 1 117 ? 10.535 1.646 -19.987 1.00 98.50 117 ARG A N 1
ATOM 849 C CA . ARG A 1 117 ? 9.937 0.309 -19.997 1.00 98.50 117 ARG A CA 1
ATOM 850 C C . ARG A 1 117 ? 10.762 -0.591 -19.094 1.00 98.50 117 ARG A C 1
ATOM 852 O O . ARG A 1 117 ? 11.976 -0.656 -19.254 1.00 98.50 117 ARG A O 1
ATOM 859 N N . PHE A 1 118 ? 10.103 -1.303 -18.196 1.00 98.69 118 PHE A N 1
ATOM 860 C CA . PHE A 1 118 ? 10.717 -2.315 -17.353 1.00 98.69 118 PHE A CA 1
ATOM 861 C C . PHE A 1 118 ? 10.119 -3.684 -17.640 1.00 98.69 118 PHE A C 1
ATOM 863 O O . PHE A 1 118 ? 8.909 -3.810 -17.774 1.00 98.69 118 PHE A O 1
ATOM 870 N N . ASP A 1 119 ? 10.968 -4.701 -17.676 1.00 98.62 119 ASP A N 1
ATOM 871 C CA . ASP A 1 119 ? 10.576 -6.094 -17.479 1.00 98.62 119 ASP A CA 1
ATOM 872 C C . ASP A 1 119 ? 10.969 -6.467 -16.055 1.00 98.62 119 ASP A C 1
ATOM 874 O O . ASP A 1 119 ? 12.139 -6.329 -15.704 1.00 98.62 119 ASP A O 1
ATOM 878 N N . VAL A 1 120 ? 10.013 -6.893 -15.236 1.00 98.69 120 VAL A N 1
ATOM 879 C CA . VAL A 1 120 ? 10.207 -7.169 -13.810 1.00 98.69 120 VAL A CA 1
ATOM 880 C C . VAL A 1 120 ? 9.731 -8.567 -13.495 1.00 98.69 120 VAL A C 1
ATOM 882 O O . VAL A 1 120 ? 8.619 -8.937 -13.848 1.00 98.69 120 VAL A O 1
ATOM 885 N N . GLU A 1 121 ? 10.543 -9.310 -12.763 1.00 98.75 121 GLU A N 1
ATOM 886 C CA . GLU A 1 121 ? 10.229 -10.626 -12.227 1.00 98.75 121 GLU A CA 1
ATOM 887 C C . GLU A 1 121 ? 10.434 -10.605 -10.716 1.00 98.75 121 GLU A C 1
ATOM 889 O O . GLU A 1 121 ? 11.494 -10.209 -10.231 1.00 98.75 121 GLU A O 1
ATOM 894 N N . VAL A 1 122 ? 9.426 -11.025 -9.961 1.00 98.62 122 VAL A N 1
ATOM 895 C CA . VAL A 1 122 ? 9.499 -11.079 -8.503 1.00 98.62 122 VAL A CA 1
ATOM 896 C C . VAL A 1 122 ? 10.025 -12.441 -8.089 1.00 98.62 122 VAL A C 1
ATOM 898 O O . VAL A 1 122 ? 9.361 -13.457 -8.261 1.00 98.62 122 VAL A O 1
ATOM 901 N N . VAL A 1 123 ? 11.206 -12.448 -7.486 1.00 98.56 123 VAL A N 1
ATOM 902 C CA . VAL A 1 123 ? 11.832 -13.653 -6.939 1.00 98.56 123 VAL A CA 1
ATOM 903 C C . VAL A 1 123 ? 11.196 -14.008 -5.599 1.00 98.56 123 VAL A C 1
ATOM 905 O O . VAL A 1 123 ? 10.839 -15.159 -5.363 1.00 98.56 123 VAL A O 1
ATOM 908 N N . ALA A 1 124 ? 11.028 -13.017 -4.721 1.00 98.44 124 ALA A N 1
ATOM 909 C CA . ALA A 1 124 ? 10.460 -13.225 -3.397 1.00 98.44 124 ALA A CA 1
ATOM 910 C C . ALA A 1 124 ? 9.745 -11.977 -2.880 1.00 98.44 124 ALA A C 1
ATOM 912 O O . ALA A 1 124 ? 10.144 -10.843 -3.154 1.00 98.44 124 ALA A O 1
ATOM 913 N N . VAL A 1 125 ? 8.718 -12.203 -2.066 1.00 98.44 125 VAL A N 1
ATOM 914 C CA . VAL A 1 125 ? 8.025 -11.174 -1.297 1.00 98.44 125 VAL A CA 1
ATOM 915 C C . VAL A 1 125 ? 8.058 -11.561 0.172 1.00 98.44 125 VAL A C 1
ATOM 917 O O . VAL A 1 125 ? 7.570 -12.619 0.560 1.00 98.44 125 VAL A O 1
ATOM 920 N N . THR A 1 126 ? 8.579 -10.660 0.995 1.00 97.62 126 THR A N 1
ATOM 921 C CA . THR A 1 126 ? 8.464 -10.734 2.449 1.00 97.62 126 THR A CA 1
ATOM 922 C C . THR A 1 126 ? 7.459 -9.673 2.899 1.00 97.62 126 THR A C 1
ATOM 924 O O . THR A 1 126 ? 7.771 -8.477 2.820 1.00 97.62 126 THR A O 1
ATOM 927 N N . PRO A 1 127 ? 6.252 -10.063 3.349 1.00 95.44 127 PRO A N 1
ATOM 928 C CA . PRO A 1 127 ? 5.244 -9.112 3.799 1.00 95.44 127 PRO A CA 1
ATOM 929 C C . PRO A 1 127 ? 5.703 -8.367 5.066 1.00 95.44 127 PRO A C 1
ATOM 931 O O . PRO A 1 127 ? 6.576 -8.850 5.798 1.00 95.44 127 PRO A O 1
ATOM 934 N N . PRO A 1 128 ? 5.126 -7.188 5.358 1.00 95.31 128 PRO A N 1
ATOM 935 C CA . PRO A 1 128 ? 5.381 -6.510 6.621 1.00 95.31 128 PRO A CA 1
ATOM 936 C C . PRO A 1 128 ? 4.871 -7.340 7.811 1.00 95.31 128 PRO A C 1
ATOM 938 O O . PRO A 1 128 ? 4.028 -8.221 7.665 1.00 95.31 128 PRO A O 1
ATOM 941 N N . ARG A 1 129 ? 5.361 -7.032 9.019 1.00 96.00 129 ARG A N 1
ATOM 942 C CA . ARG A 1 129 ? 4.964 -7.746 10.249 1.00 96.00 129 ARG A CA 1
ATOM 943 C C . ARG A 1 129 ? 3.520 -7.484 10.683 1.00 96.00 129 ARG A C 1
ATOM 945 O O . ARG A 1 129 ? 2.952 -8.292 11.414 1.00 96.00 129 ARG A O 1
ATOM 952 N N . TYR A 1 130 ? 2.935 -6.365 10.259 1.00 97.06 130 TYR A N 1
ATOM 953 C CA . TYR A 1 130 ? 1.520 -6.087 10.488 1.00 97.06 130 TYR A CA 1
ATOM 954 C C . TYR A 1 130 ? 0.649 -6.792 9.444 1.00 97.06 130 TYR A C 1
ATOM 956 O O . TYR A 1 130 ? 1.092 -7.107 8.341 1.00 97.06 130 TYR A O 1
ATOM 964 N N . LYS A 1 131 ? -0.623 -6.995 9.780 1.00 96.69 131 LYS A N 1
ATOM 965 C CA . LYS A 1 131 ? -1.621 -7.608 8.900 1.00 96.69 131 LYS A CA 1
ATOM 966 C C . LYS A 1 131 ? -2.602 -6.559 8.393 1.00 96.69 131 LYS A C 1
ATOM 968 O O . LYS A 1 131 ? -2.947 -5.616 9.098 1.00 96.69 131 LYS A O 1
ATOM 973 N N . ASN A 1 132 ? -3.088 -6.723 7.174 1.00 96.81 132 ASN A N 1
ATOM 974 C CA . ASN A 1 132 ? -4.221 -5.944 6.691 1.00 96.81 132 ASN A CA 1
ATOM 975 C C . ASN A 1 132 ? -5.522 -6.645 7.103 1.00 96.81 132 ASN A C 1
ATOM 977 O O . ASN A 1 132 ? -5.607 -7.866 7.017 1.00 96.81 132 ASN A O 1
ATOM 981 N N . ILE A 1 133 ? -6.512 -5.876 7.561 1.00 97.06 133 ILE A N 1
ATOM 982 C CA . ILE A 1 133 ? -7.870 -6.360 7.838 1.00 97.06 133 ILE A CA 1
ATOM 983 C C . ILE A 1 133 ? -8.867 -5.550 7.009 1.00 97.06 133 ILE A C 1
ATOM 985 O O . ILE A 1 133 ? -8.809 -4.314 6.979 1.00 97.06 133 ILE A O 1
ATOM 989 N N . SER A 1 134 ? -9.763 -6.235 6.301 1.00 97.00 134 SER A N 1
ATOM 990 C CA . SER A 1 134 ? -10.859 -5.580 5.584 1.00 97.00 134 SER A CA 1
ATOM 991 C C . SER A 1 134 ? -11.910 -5.043 6.558 1.00 97.00 134 SER A C 1
ATOM 993 O O . SER A 1 134 ? -11.988 -5.448 7.718 1.00 97.00 134 SER A O 1
ATOM 995 N N . VAL A 1 135 ? -12.755 -4.125 6.093 1.00 96.69 135 VAL A N 1
ATOM 996 C CA . VAL A 1 135 ? -13.841 -3.572 6.920 1.00 96.69 135 VAL A CA 1
ATOM 997 C C . VAL A 1 135 ? -14.886 -4.631 7.287 1.00 96.69 135 VAL A C 1
ATOM 999 O O . VAL A 1 135 ? -15.413 -4.604 8.398 1.00 96.69 135 VAL A O 1
ATOM 1002 N N . ASP A 1 136 ? -15.104 -5.618 6.418 1.00 95.88 136 ASP A N 1
ATOM 1003 C CA . ASP A 1 136 ? -16.022 -6.733 6.666 1.00 95.88 136 ASP A CA 1
ATOM 1004 C C . ASP A 1 136 ? -15.473 -7.702 7.720 1.00 95.88 136 ASP A C 1
ATOM 1006 O O . ASP A 1 136 ? -16.200 -8.153 8.606 1.00 95.88 136 ASP A O 1
ATOM 1010 N N . GLU A 1 137 ? -14.177 -8.018 7.662 1.00 96.50 137 GLU A N 1
ATOM 1011 C CA . GLU A 1 137 ? -13.509 -8.830 8.687 1.00 96.50 137 GLU A CA 1
ATOM 1012 C C . GLU A 1 137 ? -13.439 -8.091 10.022 1.00 96.50 137 GLU A C 1
ATOM 1014 O O . GLU A 1 137 ? -13.725 -8.681 11.064 1.00 96.50 137 GLU A O 1
ATOM 1019 N N . LEU A 1 138 ? -13.140 -6.787 9.994 1.00 95.88 138 LEU A N 1
ATOM 1020 C CA . LEU A 1 138 ? -13.165 -5.932 11.177 1.00 95.88 138 LEU A CA 1
ATOM 1021 C C . LEU A 1 138 ? -14.536 -5.978 11.856 1.00 95.88 138 LEU A C 1
ATOM 1023 O O . LEU A 1 138 ? -14.594 -6.089 13.078 1.00 95.88 138 LEU A O 1
ATOM 1027 N N . ALA A 1 139 ? -15.630 -5.909 11.089 1.00 93.88 139 ALA A N 1
ATOM 1028 C CA . ALA A 1 139 ? -16.990 -5.987 11.620 1.00 93.88 139 ALA A CA 1
ATOM 1029 C C . ALA A 1 139 ? -17.277 -7.339 12.299 1.00 93.88 139 ALA A C 1
ATOM 1031 O O . ALA A 1 139 ? -17.937 -7.375 13.336 1.00 93.88 139 ALA A O 1
ATOM 1032 N N . LYS A 1 140 ? -16.741 -8.438 11.757 1.00 94.25 140 LYS A N 1
ATOM 1033 C CA . LYS A 1 140 ? -16.901 -9.792 12.316 1.00 94.25 140 LYS A CA 1
ATOM 1034 C C . LYS A 1 140 ? -16.046 -10.031 13.564 1.00 94.25 140 LYS A C 1
ATOM 1036 O O . LYS A 1 140 ? -16.457 -10.786 14.435 1.00 94.25 140 LYS A O 1
ATOM 1041 N N . GLN A 1 141 ? -14.884 -9.385 13.665 1.00 91.44 141 GLN A N 1
ATOM 1042 C CA . GLN A 1 141 ? -13.886 -9.627 14.719 1.00 91.44 141 GLN A CA 1
ATOM 1043 C C . GLN A 1 141 ? -13.836 -8.521 15.790 1.00 91.44 141 GLN A C 1
ATOM 1045 O O . GLN A 1 141 ? -12.898 -8.469 16.584 1.00 91.44 141 GLN A O 1
ATOM 1050 N N . ARG A 1 142 ? -14.841 -7.632 15.857 1.00 83.88 142 ARG A N 1
ATOM 1051 C CA . ARG A 1 142 ? -14.873 -6.472 16.779 1.00 83.88 142 ARG A CA 1
ATOM 1052 C C . ARG A 1 142 ? -14.607 -6.806 18.248 1.00 83.88 142 ARG A C 1
ATOM 1054 O O . ARG A 1 142 ? -14.059 -5.966 18.948 1.00 83.88 142 ARG A O 1
ATOM 1061 N N . GLY A 1 143 ? -15.021 -7.984 18.714 1.00 84.94 143 GLY A N 1
ATOM 1062 C CA . GLY A 1 143 ? -14.828 -8.414 20.104 1.00 84.94 143 GLY A CA 1
ATOM 1063 C C . GLY A 1 143 ? -13.426 -8.952 20.416 1.00 84.94 143 GLY A C 1
ATOM 1064 O O . GLY A 1 143 ? -13.093 -9.134 21.583 1.00 84.94 143 GLY A O 1
ATOM 1065 N N . GLU A 1 144 ? -12.605 -9.207 19.396 1.00 90.62 144 GLU A N 1
ATOM 1066 C CA . GLU A 1 144 ? -11.300 -9.872 19.528 1.00 90.62 144 GLU A CA 1
ATOM 1067 C C . GLU A 1 144 ? -10.109 -8.923 19.352 1.00 90.62 144 GLU A C 1
ATOM 1069 O O . GLU A 1 144 ? -8.961 -9.310 19.596 1.00 90.62 144 GLU A O 1
ATOM 1074 N N . LEU A 1 145 ? -10.374 -7.689 18.918 1.00 94.62 145 LEU A N 1
ATOM 1075 C CA . LEU A 1 145 ? -9.372 -6.672 18.623 1.00 94.62 145 LEU A CA 1
ATOM 1076 C C . LEU A 1 145 ? -9.695 -5.356 19.323 1.00 94.62 145 LEU A C 1
ATOM 1078 O O . LEU A 1 145 ? -10.844 -4.927 19.405 1.00 94.62 145 LEU A O 1
ATOM 1082 N N . VAL A 1 146 ? -8.647 -4.686 19.783 1.00 96.88 146 VAL A N 1
ATOM 1083 C CA . VAL A 1 146 ? -8.721 -3.311 20.265 1.00 96.88 146 VAL A CA 1
ATOM 1084 C C . VAL A 1 146 ? -8.553 -2.396 19.059 1.00 96.88 146 VAL A C 1
ATOM 1086 O O . VAL A 1 146 ? -7.470 -2.324 18.476 1.00 96.88 146 VAL A O 1
ATOM 1089 N N . LEU A 1 147 ? -9.629 -1.723 18.647 1.00 97.31 147 LEU A N 1
ATOM 1090 C CA . LEU A 1 147 ? -9.562 -0.749 17.560 1.00 97.31 147 LEU A CA 1
ATOM 1091 C C . LEU A 1 147 ? -9.143 0.616 18.107 1.00 97.31 147 LEU A C 1
ATOM 1093 O O . LEU A 1 147 ? -9.801 1.155 18.993 1.00 97.31 147 LEU A O 1
ATOM 1097 N N . ILE A 1 148 ? -8.103 1.196 17.521 1.00 97.44 148 ILE A N 1
ATOM 1098 C CA . ILE A 1 148 ? -7.617 2.536 17.833 1.00 97.44 148 ILE A CA 1
ATOM 1099 C C . ILE A 1 148 ? -7.807 3.418 16.599 1.00 97.44 148 ILE A C 1
ATOM 1101 O O . ILE A 1 148 ? -7.271 3.145 15.520 1.00 97.44 148 ILE A O 1
ATOM 1105 N N . ASP A 1 149 ? -8.588 4.481 16.752 1.00 97.62 149 ASP A N 1
ATOM 1106 C CA . ASP A 1 149 ? -8.765 5.507 15.735 1.00 97.62 149 ASP A CA 1
ATOM 1107 C C . ASP A 1 149 ? -7.692 6.579 15.905 1.00 97.62 149 ASP A C 1
ATOM 1109 O O . ASP A 1 149 ? -7.665 7.304 16.899 1.00 97.62 149 ASP A O 1
ATOM 1113 N N . ILE A 1 150 ? -6.794 6.655 14.922 1.00 97.81 150 ILE A N 1
ATOM 1114 C CA . ILE A 1 150 ? -5.566 7.453 15.014 1.00 97.81 150 ILE A CA 1
ATOM 1115 C C . ILE A 1 150 ? -5.675 8.847 14.398 1.00 97.81 150 ILE A C 1
ATOM 1117 O O . ILE A 1 150 ? -4.668 9.541 14.222 1.00 97.81 150 ILE A O 1
ATOM 1121 N N . ARG A 1 151 ? -6.886 9.224 13.989 1.00 97.12 151 ARG A N 1
ATOM 1122 C CA . ARG A 1 151 ? -7.179 10.503 13.338 1.00 97.12 151 ARG A CA 1
ATOM 1123 C C . ARG A 1 151 ? -7.1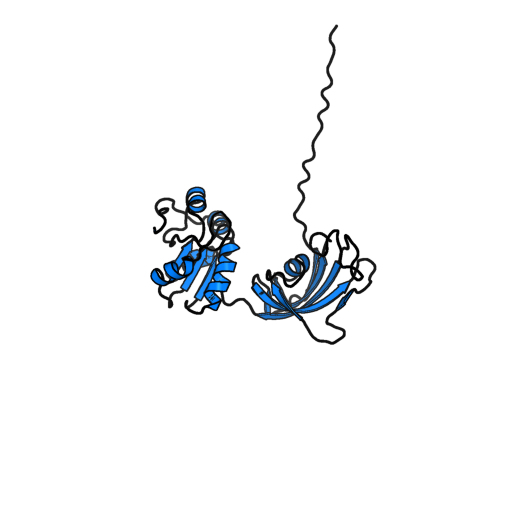96 11.652 14.345 1.00 97.12 151 ARG A C 1
ATOM 1125 O O . ARG A 1 151 ? -7.028 11.443 15.544 1.00 97.12 151 ARG A O 1
ATOM 1132 N N . THR A 1 152 ? -7.357 12.876 13.851 1.00 95.00 152 THR A N 1
ATOM 1133 C CA . THR A 1 152 ? -7.501 14.046 14.726 1.00 95.00 152 THR A CA 1
ATOM 1134 C C . THR A 1 152 ? -8.943 14.195 15.229 1.00 95.00 152 THR A C 1
ATOM 1136 O O . THR A 1 152 ? -9.871 13.690 14.584 1.00 95.00 152 THR A O 1
ATOM 1139 N N . PRO A 1 153 ? -9.170 14.940 16.328 1.00 94.50 153 PRO A N 1
ATOM 1140 C CA . PRO A 1 153 ? -10.517 15.240 16.812 1.00 94.50 153 PRO A CA 1
ATOM 1141 C C . PRO A 1 153 ? -11.431 15.889 15.770 1.00 94.50 153 PRO A C 1
ATOM 1143 O O . PRO A 1 153 ? -12.626 15.605 15.732 1.00 94.50 153 PRO A O 1
ATOM 1146 N N . GLU A 1 154 ? -10.882 16.713 14.878 1.00 93.44 154 GLU A N 1
ATOM 1147 C CA . GLU A 1 154 ? -11.649 17.333 13.794 1.00 93.44 154 GLU A CA 1
ATOM 1148 C C . GLU A 1 154 ? -12.131 16.300 12.772 1.00 93.44 154 GLU A C 1
ATOM 1150 O O . GLU A 1 154 ? -13.273 16.359 12.324 1.00 93.44 154 GLU A O 1
ATOM 1155 N N . GLU A 1 155 ? -11.295 15.313 12.433 1.00 95.50 155 GLU A N 1
ATOM 1156 C CA . GLU A 1 155 ? -11.687 14.227 11.530 1.00 95.50 155 GLU A CA 1
ATOM 1157 C C . GLU A 1 155 ? -12.770 13.326 12.153 1.00 95.50 155 GLU A C 1
ATOM 1159 O O . GLU A 1 155 ? -13.650 12.829 11.439 1.00 95.50 155 GLU A O 1
ATOM 1164 N N . TRP A 1 156 ? -12.717 13.109 13.473 1.00 95.81 156 TRP A N 1
ATOM 1165 C CA . TRP A 1 156 ? -13.766 12.407 14.221 1.00 95.81 156 TRP A CA 1
ATOM 1166 C C . TRP A 1 156 ? -15.077 13.194 14.206 1.00 95.81 156 TRP A C 1
ATOM 1168 O O . TRP A 1 156 ? -16.121 12.616 13.917 1.00 95.81 156 TRP A O 1
ATOM 1178 N N . ALA A 1 157 ? -15.029 14.507 14.436 1.00 94.06 157 ALA A N 1
ATOM 1179 C CA . ALA A 1 157 ? -16.206 15.371 14.369 1.00 94.06 157 ALA A CA 1
ATOM 1180 C C . ALA A 1 157 ? -16.821 15.429 12.956 1.00 94.06 157 ALA A C 1
ATOM 1182 O O . ALA A 1 157 ? -18.040 15.472 12.822 1.00 94.06 157 ALA A O 1
ATOM 1183 N N . GLU A 1 158 ? -16.003 15.383 11.898 1.00 93.88 158 GLU A N 1
ATOM 1184 C CA . GLU A 1 158 ? -16.469 15.412 10.501 1.00 93.88 158 GLU A CA 1
ATOM 1185 C C . GLU A 1 158 ? -17.212 14.127 10.103 1.00 93.88 158 GLU A C 1
ATOM 1187 O O . GLU A 1 158 ? -18.186 14.159 9.351 1.00 93.88 158 GLU A O 1
ATOM 1192 N N . THR A 1 159 ? -16.729 12.966 10.549 1.00 95.56 159 THR A N 1
ATOM 1193 C CA . THR A 1 159 ? -17.139 11.679 9.955 1.00 95.56 159 THR A CA 1
ATOM 1194 C C . THR A 1 159 ? -17.634 10.637 10.948 1.00 95.56 159 THR A C 1
ATOM 1196 O O . THR A 1 159 ? -18.038 9.555 10.519 1.00 95.56 159 THR A O 1
ATOM 1199 N N . GLY A 1 160 ? -17.615 10.954 12.240 1.00 96.19 160 GLY A N 1
ATOM 1200 C CA . GLY A 1 160 ? -17.863 10.014 13.320 1.00 96.19 160 GLY A CA 1
ATOM 1201 C C . GLY A 1 160 ? -16.718 9.017 13.487 1.00 96.19 160 GLY A C 1
ATOM 1202 O O . GLY A 1 160 ? -15.714 9.027 12.761 1.00 96.19 160 GLY A O 1
ATOM 1203 N N . VAL A 1 161 ? -16.880 8.126 14.456 1.00 96.50 161 VAL A N 1
ATOM 1204 C CA . VAL A 1 161 ? -15.936 7.048 14.771 1.00 96.50 161 VAL A CA 1
ATOM 1205 C C . VAL A 1 161 ? -16.661 5.712 14.813 1.00 96.50 161 VAL A C 1
ATOM 1207 O O . VAL A 1 161 ? -17.874 5.656 15.018 1.00 96.50 161 VAL A O 1
ATOM 1210 N N . VAL A 1 162 ? -15.935 4.612 14.622 1.00 95.31 162 VAL A N 1
ATOM 1211 C CA . VAL A 1 162 ? -16.533 3.285 14.803 1.00 95.31 162 VAL A CA 1
ATOM 1212 C C . VAL A 1 162 ? -16.765 3.053 16.299 1.00 95.31 162 VAL A C 1
ATOM 1214 O O . VAL A 1 162 ? -15.858 3.276 17.100 1.00 95.31 162 VAL A O 1
ATOM 1217 N N . SER A 1 163 ? -17.962 2.615 16.689 1.00 92.12 163 SER A N 1
ATOM 1218 C CA . SER A 1 163 ? -18.333 2.468 18.106 1.00 92.12 163 SER A CA 1
ATOM 1219 C C . SER A 1 163 ? -17.374 1.552 18.874 1.00 92.12 163 SER A C 1
ATOM 1221 O O . SER A 1 163 ? -17.022 0.472 18.397 1.00 92.12 163 SER A O 1
ATOM 1223 N N . GLY A 1 164 ? -16.938 1.986 20.059 1.00 91.31 164 GLY A N 1
ATOM 1224 C CA . GLY A 1 164 ? -15.978 1.257 20.894 1.00 91.31 164 GLY A CA 1
ATOM 1225 C C . GLY A 1 164 ? -14.513 1.387 20.460 1.00 91.31 164 GLY A C 1
ATOM 1226 O O . GLY A 1 164 ? -13.673 0.646 20.959 1.00 91.31 164 GLY A O 1
ATOM 1227 N N . SER A 1 165 ? -14.189 2.292 19.528 1.00 94.75 165 SER A N 1
ATOM 1228 C CA . SER A 1 165 ? -12.786 2.609 19.221 1.00 94.75 165 SER A CA 1
ATOM 1229 C C . SER A 1 165 ? -12.161 3.436 20.342 1.00 94.75 165 SER A C 1
ATOM 1231 O O . SER A 1 165 ? -12.790 4.367 20.845 1.00 94.75 165 SER A O 1
ATOM 1233 N N . ILE A 1 166 ? -10.902 3.158 20.672 1.00 95.12 166 ILE A N 1
ATOM 1234 C CA . ILE A 1 166 ? -10.068 4.066 21.462 1.00 95.12 166 ILE A CA 1
ATOM 1235 C C . ILE A 1 166 ? -9.668 5.230 20.556 1.00 95.12 166 ILE A C 1
ATOM 1237 O O . ILE A 1 166 ? -9.158 5.015 19.457 1.00 95.12 166 ILE A O 1
ATOM 1241 N N . LEU A 1 167 ? -9.906 6.459 21.000 1.00 95.50 167 LEU A N 1
ATOM 1242 C CA . LEU A 1 167 ? -9.584 7.660 20.236 1.00 95.50 167 LEU A CA 1
ATOM 1243 C C . LEU A 1 167 ? -8.231 8.201 20.690 1.00 95.50 167 LEU A C 1
ATOM 1245 O O . LEU A 1 167 ? -8.121 8.756 21.782 1.00 95.50 167 LEU A O 1
ATOM 1249 N N . LEU A 1 168 ? -7.202 8.016 19.865 1.00 96.06 168 LEU A N 1
ATOM 1250 C CA . LEU A 1 168 ? -5.834 8.392 20.208 1.00 96.06 168 LEU A CA 1
ATOM 1251 C C . LEU A 1 168 ? -5.099 8.876 18.960 1.00 96.06 168 LEU A C 1
ATOM 1253 O O . LEU A 1 168 ? -4.679 8.079 18.129 1.00 96.06 168 LEU A O 1
ATOM 1257 N N . THR A 1 169 ? -4.933 10.187 18.818 1.00 96.25 169 THR A N 1
ATOM 1258 C CA . THR A 1 169 ? -4.303 10.781 17.634 1.00 96.25 169 THR A CA 1
ATOM 1259 C C . THR A 1 169 ? -2.823 10.408 17.543 1.00 96.25 169 THR A C 1
ATOM 1261 O O . THR A 1 169 ? -2.034 10.770 18.410 1.00 96.25 169 THR A O 1
ATOM 1264 N N . ALA A 1 170 ? -2.432 9.734 16.458 1.00 96.06 170 ALA A N 1
ATOM 1265 C CA . ALA A 1 170 ? -1.029 9.382 16.209 1.00 96.06 170 ALA A CA 1
ATOM 1266 C C . ALA A 1 170 ? -0.284 10.432 15.375 1.00 96.06 170 ALA A C 1
ATOM 1268 O O . ALA A 1 170 ? 0.939 10.509 15.431 1.00 96.06 170 ALA A O 1
ATOM 1269 N N . PHE A 1 171 ? -1.010 11.234 14.590 1.00 95.12 171 PHE A N 1
ATOM 1270 C CA . PHE A 1 171 ? -0.433 12.251 13.712 1.00 95.12 171 PHE A CA 1
ATOM 1271 C C . PHE A 1 171 ? -1.143 13.588 13.907 1.00 95.12 171 PHE A C 1
ATOM 1273 O O . PHE A 1 171 ? -2.364 13.664 13.754 1.00 95.12 171 PHE A O 1
ATOM 1280 N N . GLY A 1 172 ? -0.377 14.631 14.226 1.00 91.25 172 GLY A N 1
ATOM 1281 C CA . GLY A 1 172 ? -0.881 15.987 14.406 1.00 91.25 172 GLY A CA 1
ATOM 1282 C C . GLY A 1 172 ? -1.419 16.606 13.112 1.00 91.25 172 GLY A C 1
ATOM 1283 O O . GLY A 1 172 ? -1.316 16.038 12.023 1.00 91.25 172 GLY A O 1
ATOM 1284 N N . LYS A 1 173 ? -1.976 17.819 13.217 1.00 89.12 173 LYS A N 1
ATOM 1285 C CA . LYS A 1 173 ? -2.479 18.586 12.056 1.00 89.12 173 LYS A CA 1
ATOM 1286 C C . LYS A 1 173 ? -1.386 18.926 11.042 1.00 89.12 173 LYS A C 1
ATOM 1288 O O . LYS A 1 173 ? -1.675 19.095 9.864 1.00 89.12 173 LYS A O 1
ATOM 1293 N N . ASP A 1 174 ? -0.145 19.016 11.504 1.00 90.00 174 ASP A N 1
ATOM 1294 C CA . ASP A 1 174 ? 1.047 19.202 10.679 1.00 90.00 174 ASP A CA 1
ATOM 1295 C C . ASP A 1 174 ? 1.535 17.894 10.026 1.00 90.00 174 ASP A C 1
ATOM 1297 O O . ASP A 1 174 ? 2.549 17.889 9.331 1.00 90.00 174 ASP A O 1
ATOM 1301 N N . GLY A 1 175 ? 0.827 16.782 10.251 1.00 87.06 175 GLY A N 1
ATOM 1302 C CA . GLY A 1 175 ? 1.170 15.456 9.752 1.00 87.06 175 GLY A CA 1
ATOM 1303 C C . GLY A 1 175 ? 2.313 14.781 10.508 1.00 87.06 175 GLY A C 1
ATOM 1304 O O . GLY A 1 175 ? 2.672 13.657 10.156 1.00 87.06 175 GLY A O 1
ATOM 1305 N N . LYS A 1 176 ? 2.884 15.419 11.538 1.00 90.94 176 LYS A N 1
ATOM 1306 C CA . LYS A 1 176 ? 3.982 14.835 12.312 1.00 90.94 176 LYS A CA 1
ATOM 1307 C C . LYS A 1 176 ? 3.465 13.814 13.308 1.00 90.94 176 LYS A C 1
ATOM 1309 O O . LYS A 1 176 ? 2.365 13.943 13.843 1.00 90.94 176 LYS A O 1
ATOM 1314 N N . PHE A 1 177 ? 4.290 12.808 13.566 1.00 93.44 177 PHE A N 1
ATOM 1315 C CA . PHE A 1 177 ? 4.001 11.797 14.569 1.00 93.44 177 PHE A CA 1
ATOM 1316 C C . PHE A 1 177 ? 3.961 12.414 15.975 1.00 93.44 177 PHE A C 1
ATOM 1318 O O . PHE A 1 177 ? 4.853 13.180 16.347 1.00 93.44 177 PHE A O 1
ATOM 1325 N N . VAL A 1 178 ? 2.929 12.081 16.749 1.00 94.25 178 VAL A N 1
ATOM 1326 C CA . VAL A 1 178 ? 2.775 12.510 18.143 1.00 94.25 178 VAL A CA 1
ATOM 1327 C C . VAL A 1 178 ? 3.691 11.651 19.007 1.00 94.25 178 VAL A C 1
ATOM 1329 O O . VAL A 1 178 ? 3.485 10.447 19.138 1.00 94.25 178 VAL A O 1
ATOM 1332 N N . ARG A 1 179 ? 4.721 12.260 19.596 1.00 91.81 179 ARG A N 1
ATOM 1333 C CA . ARG A 1 179 ? 5.796 11.541 20.298 1.00 91.81 179 ARG A CA 1
ATOM 1334 C C . ARG A 1 179 ? 5.293 10.739 21.498 1.00 91.81 179 ARG A C 1
ATOM 1336 O O . ARG A 1 179 ? 5.830 9.681 21.800 1.00 91.81 179 ARG A O 1
ATOM 1343 N N . GLU A 1 180 ? 4.265 11.238 22.168 1.00 93.19 180 GLU A N 1
ATOM 1344 C CA . GLU A 1 180 ? 3.667 10.634 23.354 1.00 93.19 180 GLU A CA 1
ATOM 1345 C C . GLU A 1 180 ? 2.730 9.461 23.008 1.00 93.19 180 GLU A C 1
ATOM 1347 O O . GLU A 1 180 ? 2.359 8.698 23.898 1.00 93.19 180 GLU A O 1
ATOM 1352 N N . PHE A 1 181 ? 2.385 9.269 21.725 1.00 94.69 181 PHE A N 1
ATOM 1353 C CA . PHE A 1 181 ? 1.437 8.241 21.286 1.00 94.69 181 PHE A CA 1
ATOM 1354 C C . PHE A 1 181 ? 1.796 6.828 21.778 1.00 94.69 181 PHE A C 1
ATOM 1356 O O . PHE A 1 181 ? 0.924 6.197 22.377 1.00 94.69 181 PHE A O 1
ATOM 1363 N N . PRO A 1 182 ? 3.032 6.307 21.598 1.00 92.12 182 PRO A N 1
ATOM 1364 C CA . PRO A 1 182 ? 3.350 4.948 22.033 1.00 92.12 182 PRO A CA 1
ATOM 1365 C C . PRO A 1 182 ? 3.254 4.784 23.550 1.00 92.12 182 PRO A C 1
ATOM 1367 O O . PRO A 1 182 ? 2.839 3.731 24.023 1.00 92.12 182 PRO A O 1
ATOM 1370 N N . LEU A 1 183 ? 3.597 5.828 24.315 1.00 92.19 183 LEU A N 1
ATOM 1371 C CA . LEU A 1 183 ? 3.517 5.809 25.776 1.00 92.19 183 LEU A CA 1
ATOM 1372 C C . LEU A 1 183 ? 2.060 5.669 26.225 1.00 92.19 183 LEU A C 1
ATOM 1374 O O . LEU A 1 183 ? 1.725 4.724 26.930 1.00 92.19 183 LEU A O 1
ATOM 1378 N N . ILE A 1 184 ? 1.185 6.543 25.722 1.00 94.31 184 ILE A N 1
ATOM 1379 C CA . ILE A 1 184 ? -0.246 6.525 26.050 1.00 94.31 184 ILE A CA 1
ATOM 1380 C C . ILE A 1 184 ? -0.889 5.212 25.587 1.00 94.31 184 ILE A C 1
ATOM 1382 O O . ILE A 1 184 ? -1.651 4.591 26.323 1.00 94.31 184 ILE A O 1
ATOM 1386 N N . MET A 1 185 ? -0.565 4.748 24.378 1.00 94.19 185 MET A N 1
ATOM 1387 C CA . MET A 1 185 ? -1.089 3.485 23.858 1.00 94.19 185 MET A CA 1
ATOM 1388 C C . MET A 1 185 ? -0.704 2.300 24.754 1.00 94.19 185 MET A C 1
ATOM 1390 O O . MET A 1 185 ? -1.551 1.456 25.043 1.00 94.19 185 MET A O 1
ATOM 1394 N N . ASN A 1 186 ? 0.549 2.249 25.210 1.00 93.50 186 ASN A N 1
ATOM 1395 C CA . ASN A 1 186 ? 1.065 1.162 26.037 1.00 93.50 186 ASN A CA 1
ATOM 1396 C C . ASN A 1 186 ? 0.427 1.095 27.429 1.00 93.50 186 ASN A C 1
ATOM 1398 O O . ASN A 1 186 ? 0.384 0.001 27.997 1.00 93.50 186 ASN A O 1
ATOM 1402 N N . ASP A 1 187 ? -0.059 2.226 27.945 1.00 93.94 187 ASP A N 1
ATOM 1403 C CA . ASP A 1 187 ? -0.799 2.308 29.207 1.00 93.94 187 ASP A CA 1
ATOM 1404 C C . ASP A 1 187 ? -2.275 1.911 29.034 1.00 93.94 187 ASP A C 1
ATOM 1406 O O . ASP A 1 187 ? -2.881 1.330 29.934 1.00 93.94 187 ASP A O 1
ATOM 1410 N N . LEU A 1 188 ? -2.860 2.193 27.865 1.00 92.88 188 LEU A N 1
ATOM 1411 C CA . LEU A 1 188 ? -4.262 1.891 27.563 1.00 92.88 188 LEU A CA 1
ATOM 1412 C C . LEU A 1 188 ? -4.495 0.449 27.102 1.00 92.88 188 LEU A C 1
ATOM 1414 O O . LEU A 1 188 ? -5.602 -0.073 27.255 1.00 92.88 188 LEU A O 1
ATOM 1418 N N . VAL A 1 189 ? -3.493 -0.182 26.483 1.00 94.38 189 VAL A N 1
ATOM 1419 C CA . VAL A 1 189 ? -3.658 -1.465 25.794 1.00 94.38 189 VAL A CA 1
ATOM 1420 C C . VAL A 1 189 ? -2.633 -2.491 26.262 1.00 94.38 189 VAL A C 1
ATOM 1422 O O . VAL A 1 189 ? -1.423 -2.326 26.118 1.00 94.38 189 VAL A O 1
ATOM 1425 N N . ASP A 1 190 ? -3.149 -3.609 26.769 1.00 93.38 190 ASP A N 1
ATOM 1426 C CA . ASP A 1 190 ? -2.353 -4.777 27.137 1.00 93.38 190 ASP A CA 1
ATOM 1427 C C . ASP A 1 190 ? -1.621 -5.361 25.909 1.00 93.38 190 ASP A C 1
ATOM 1429 O O . ASP A 1 190 ? -2.219 -5.583 24.851 1.00 93.38 190 ASP A O 1
ATOM 1433 N N . GLY A 1 191 ? -0.318 -5.629 26.053 1.00 90.75 191 GLY A N 1
ATOM 1434 C CA . GLY A 1 191 ? 0.538 -6.124 24.968 1.00 90.75 191 GLY A CA 1
ATOM 1435 C C . GLY A 1 191 ? 0.133 -7.498 24.415 1.00 90.75 191 GLY A C 1
ATOM 1436 O O . GLY A 1 191 ? 0.398 -7.824 23.269 1.00 90.75 191 GLY A O 1
ATOM 1437 N N . ASN A 1 192 ? -0.604 -8.330 25.141 1.00 90.88 192 ASN A N 1
ATOM 1438 C CA . ASN A 1 192 ? -1.051 -9.614 24.599 1.00 90.88 192 ASN A CA 1
ATOM 1439 C C . ASN A 1 192 ? -2.328 -9.501 23.737 1.00 90.88 192 ASN A C 1
ATOM 1441 O O . ASN A 1 192 ? -2.893 -10.510 23.300 1.00 90.88 192 ASN A O 1
ATOM 1445 N N . LYS A 1 193 ? -2.828 -8.282 23.492 1.00 95.81 193 LYS A N 1
ATOM 1446 C CA . LYS A 1 193 ? -4.020 -8.043 22.670 1.00 95.81 193 LYS A CA 1
ATOM 1447 C C . LYS A 1 193 ? -3.689 -7.922 21.185 1.00 95.81 193 LYS A C 1
ATOM 1449 O O . LYS A 1 193 ? -2.596 -7.530 20.780 1.00 95.81 193 LYS A O 1
ATOM 1454 N N . ASN A 1 194 ? -4.688 -8.247 20.369 1.00 97.06 194 ASN A N 1
ATOM 1455 C CA . ASN A 1 194 ? -4.716 -7.880 18.961 1.00 97.06 194 ASN A CA 1
ATOM 1456 C C . ASN A 1 194 ? -5.123 -6.408 18.857 1.00 97.06 194 ASN A C 1
ATOM 1458 O O . ASN A 1 194 ? -6.151 -6.024 19.418 1.00 97.06 194 ASN A O 1
ATOM 1462 N N . VAL A 1 195 ? -4.357 -5.597 18.135 1.00 97.50 195 VAL A N 1
ATOM 1463 C CA . VAL A 1 195 ? -4.637 -4.166 17.964 1.00 97.50 195 VAL A CA 1
ATOM 1464 C C . VAL A 1 195 ? -4.846 -3.840 16.498 1.00 97.50 195 VAL A C 1
ATOM 1466 O O . VAL A 1 195 ? -4.112 -4.327 15.645 1.00 97.50 195 VAL A O 1
ATOM 1469 N N . ALA A 1 196 ? -5.837 -3.012 16.192 1.00 98.06 196 ALA A N 1
ATOM 1470 C CA . ALA A 1 196 ? -6.075 -2.519 14.844 1.00 98.06 196 ALA A CA 1
ATOM 1471 C C . ALA A 1 196 ? -6.041 -0.995 14.830 1.00 98.06 196 ALA A C 1
ATOM 1473 O O . ALA A 1 196 ? -6.589 -0.352 15.721 1.00 98.06 196 ALA A O 1
ATOM 1474 N N . PHE A 1 197 ? -5.447 -0.420 13.791 1.00 98.44 197 PHE A N 1
ATOM 1475 C CA . PHE A 1 197 ? -5.420 1.022 13.585 1.00 98.44 197 PHE A CA 1
ATOM 1476 C C . PHE A 1 197 ? -6.321 1.413 12.424 1.00 98.44 197 PHE A C 1
ATOM 1478 O O . PHE A 1 197 ? -6.230 0.844 11.332 1.00 98.44 197 PHE A O 1
ATOM 1485 N N . ILE A 1 198 ? -7.152 2.431 12.637 1.00 98.38 198 ILE A N 1
ATOM 1486 C CA . ILE A 1 198 ? -7.982 3.030 11.592 1.00 98.38 198 ILE A CA 1
ATOM 1487 C C . ILE A 1 198 ? -7.644 4.509 11.428 1.00 98.38 198 ILE A C 1
ATOM 1489 O O . ILE A 1 198 ? -7.562 5.267 12.391 1.00 98.38 198 ILE A O 1
ATOM 1493 N N . CYS A 1 199 ? -7.436 4.927 10.181 1.00 97.88 199 CYS A N 1
ATOM 1494 C CA . CYS A 1 199 ? -7.316 6.334 9.814 1.00 97.88 199 CYS A CA 1
ATOM 1495 C C . CYS A 1 199 ? -8.313 6.698 8.704 1.00 97.88 199 CYS A C 1
ATOM 1497 O O . CYS A 1 199 ? -9.248 5.947 8.429 1.00 97.88 199 CYS A O 1
ATOM 1499 N N . ARG A 1 200 ? -8.141 7.851 8.038 1.00 97.25 200 ARG A N 1
ATOM 1500 C CA . ARG A 1 200 ? -9.057 8.288 6.969 1.00 97.25 200 ARG A CA 1
ATOM 1501 C C . ARG A 1 200 ? -9.110 7.312 5.783 1.00 97.25 200 ARG A C 1
ATOM 1503 O O . ARG A 1 200 ? -10.196 7.048 5.280 1.00 97.25 200 ARG A O 1
ATOM 1510 N N . SER A 1 201 ? -7.962 6.801 5.331 1.00 96.56 201 SER A N 1
ATOM 1511 C CA . SER A 1 201 ? -7.843 5.998 4.097 1.00 96.56 201 SER A CA 1
ATOM 1512 C C . SER A 1 201 ? -6.979 4.737 4.218 1.00 96.56 201 SER A C 1
ATOM 1514 O O . SER A 1 201 ? -6.709 4.094 3.211 1.00 96.56 201 SER A O 1
ATOM 1516 N N . GLY A 1 202 ? -6.495 4.395 5.414 1.00 96.44 202 GLY A N 1
ATOM 1517 C CA . GLY A 1 202 ? -5.577 3.269 5.640 1.00 96.44 202 GLY A CA 1
ATOM 1518 C C . GLY A 1 202 ? -4.083 3.620 5.541 1.00 96.44 202 GLY A C 1
ATOM 1519 O O . GLY A 1 202 ? -3.252 2.907 6.089 1.00 96.44 202 GLY A O 1
ATOM 1520 N N . ASN A 1 203 ? -3.707 4.740 4.909 1.00 94.12 203 ASN A N 1
ATOM 1521 C CA . ASN A 1 203 ? -2.287 5.070 4.690 1.00 94.12 203 ASN A CA 1
ATOM 1522 C C . ASN A 1 203 ? -1.538 5.352 6.005 1.00 94.12 203 ASN A C 1
ATOM 1524 O O . ASN A 1 203 ? -0.577 4.660 6.324 1.00 94.12 203 ASN A O 1
ATOM 1528 N N . ARG A 1 204 ? -2.014 6.315 6.812 1.00 95.81 204 ARG A N 1
ATOM 1529 C CA . ARG A 1 204 ? -1.396 6.646 8.116 1.00 95.81 204 ARG A CA 1
ATOM 1530 C C . ARG A 1 204 ? -1.392 5.457 9.083 1.00 95.81 204 ARG A C 1
ATOM 1532 O O . ARG A 1 204 ? -0.430 5.265 9.814 1.00 95.81 204 ARG A O 1
ATOM 1539 N N . SER A 1 205 ? -2.457 4.655 9.080 1.00 97.31 205 SER A N 1
ATOM 1540 C CA . SER A 1 205 ? -2.569 3.494 9.962 1.00 97.31 205 SER A CA 1
ATOM 1541 C C . SER A 1 205 ? -1.639 2.368 9.532 1.00 97.31 205 SER A C 1
ATOM 1543 O O . SER A 1 205 ? -1.086 1.716 10.402 1.00 97.31 205 SER A O 1
ATOM 1545 N N . SER A 1 206 ? -1.392 2.177 8.232 1.00 96.62 206 SER A N 1
ATOM 1546 C CA . SER A 1 206 ? -0.394 1.209 7.759 1.00 96.62 206 SER A CA 1
ATOM 1547 C C . SER A 1 206 ? 1.039 1.600 8.124 1.00 96.62 206 SER A C 1
ATOM 1549 O O . SER A 1 206 ? 1.847 0.722 8.420 1.00 96.62 206 SER A O 1
ATOM 1551 N N . GLU A 1 207 ? 1.354 2.901 8.137 1.00 94.81 207 GLU A N 1
ATOM 1552 C CA . GLU A 1 207 ? 2.674 3.390 8.553 1.00 94.81 207 GLU A CA 1
ATOM 1553 C C . GLU A 1 207 ? 2.883 3.178 10.050 1.00 94.81 207 GLU A C 1
ATOM 1555 O O . GLU A 1 207 ? 3.884 2.604 10.470 1.00 94.81 207 GLU A O 1
ATOM 1560 N N . LEU A 1 208 ? 1.883 3.541 10.854 1.00 96.06 208 LEU A N 1
ATOM 1561 C CA . LEU A 1 208 ? 1.914 3.272 12.284 1.00 96.06 208 LEU A CA 1
ATOM 1562 C C . LEU A 1 208 ? 1.979 1.769 12.584 1.00 96.06 208 LEU A C 1
ATOM 1564 O O . LEU A 1 208 ? 2.782 1.339 13.405 1.00 96.06 208 LEU A O 1
ATOM 1568 N N . ALA A 1 209 ? 1.160 0.963 11.905 1.00 97.31 209 ALA A N 1
ATOM 1569 C CA . ALA A 1 209 ? 1.122 -0.483 12.087 1.00 97.31 209 ALA A CA 1
ATOM 1570 C C . ALA A 1 209 ? 2.487 -1.122 11.811 1.00 97.31 209 ALA A C 1
ATOM 1572 O O . ALA A 1 209 ? 2.881 -2.030 12.537 1.00 97.31 209 ALA A O 1
ATOM 1573 N N . ARG A 1 210 ? 3.223 -0.632 10.804 1.00 95.19 210 ARG A N 1
ATOM 1574 C CA . ARG A 1 210 ? 4.593 -1.069 10.517 1.00 95.19 210 ARG A CA 1
ATOM 1575 C C . ARG A 1 210 ? 5.508 -0.852 11.721 1.00 95.19 210 ARG A C 1
ATOM 1577 O O . ARG A 1 210 ? 6.106 -1.816 12.185 1.00 95.19 210 ARG A O 1
ATOM 1584 N N . VAL A 1 211 ? 5.557 0.374 12.245 1.00 93.69 211 VAL A N 1
ATOM 1585 C CA . VAL A 1 211 ? 6.413 0.733 13.389 1.00 93.69 211 VAL A CA 1
ATOM 1586 C C . VAL A 1 211 ? 6.030 -0.070 14.636 1.00 93.69 211 VAL A C 1
ATOM 1588 O O . VAL A 1 211 ? 6.873 -0.735 15.229 1.00 93.69 211 VAL A O 1
ATOM 1591 N N . ILE A 1 212 ? 4.744 -0.104 14.988 1.00 95.56 212 ILE A N 1
ATOM 1592 C CA . ILE A 1 212 ? 4.263 -0.799 16.192 1.00 95.56 212 ILE A CA 1
ATOM 1593 C C . ILE A 1 212 ? 4.453 -2.324 16.097 1.00 95.56 212 ILE A C 1
ATOM 1595 O O . ILE A 1 212 ? 4.725 -2.986 17.098 1.00 95.56 212 ILE A O 1
ATOM 1599 N N . ALA A 1 213 ? 4.344 -2.915 14.903 1.00 95.81 213 ALA A N 1
ATOM 1600 C CA . ALA A 1 213 ? 4.604 -4.343 14.709 1.00 95.81 213 ALA A CA 1
ATOM 1601 C C . ALA A 1 213 ? 6.098 -4.702 14.798 1.00 95.81 213 ALA A C 1
ATOM 1603 O O . ALA A 1 213 ? 6.438 -5.839 15.131 1.00 95.81 213 ALA A O 1
ATOM 1604 N N . GLU A 1 214 ? 6.999 -3.765 14.492 1.00 92.12 214 GLU A N 1
ATOM 1605 C CA . GLU A 1 214 ? 8.446 -3.962 14.634 1.00 92.12 214 GLU A CA 1
ATOM 1606 C C . GLU A 1 214 ? 8.873 -4.020 16.107 1.00 92.12 214 GLU A C 1
ATOM 1608 O O . GLU A 1 214 ? 9.737 -4.832 16.442 1.00 92.12 214 GLU A O 1
ATOM 1613 N N . GLU A 1 215 ? 8.213 -3.255 16.983 1.00 90.50 215 GLU A N 1
ATOM 1614 C CA . GLU A 1 215 ? 8.446 -3.264 18.437 1.00 90.50 215 GLU A CA 1
ATOM 1615 C C . GLU A 1 215 ? 8.116 -4.613 19.097 1.00 90.50 215 GLU A C 1
ATOM 1617 O O . GLU A 1 215 ? 8.662 -4.942 20.148 1.00 90.50 215 GLU A O 1
ATOM 1622 N N . GLY A 1 216 ? 7.221 -5.408 18.497 1.00 90.81 216 GLY A N 1
ATOM 1623 C CA . GLY A 1 216 ? 6.905 -6.766 18.954 1.00 90.81 216 GLY A CA 1
ATOM 1624 C C . GLY A 1 216 ? 6.147 -6.852 20.285 1.00 90.81 216 GLY A C 1
ATOM 1625 O O . GLY A 1 216 ? 6.040 -7.938 20.849 1.00 90.81 216 GLY A O 1
ATOM 1626 N N . ARG A 1 217 ? 5.610 -5.733 20.793 1.00 93.06 217 ARG A N 1
ATOM 1627 C CA . ARG A 1 217 ? 4.851 -5.693 22.055 1.00 93.06 217 ARG A CA 1
ATOM 1628 C C . ARG A 1 217 ? 3.471 -6.340 21.950 1.00 93.06 217 ARG A C 1
ATOM 1630 O O . ARG A 1 217 ? 3.021 -6.912 22.935 1.00 93.06 217 ARG A O 1
ATOM 1637 N N . TYR A 1 218 ? 2.809 -6.208 20.797 1.00 95.88 218 TYR A N 1
ATOM 1638 C CA . TYR A 1 218 ? 1.421 -6.629 20.585 1.00 95.88 218 TYR A CA 1
ATOM 1639 C C . TYR A 1 218 ? 1.318 -8.013 19.936 1.00 95.88 218 TYR A C 1
ATOM 1641 O O . TYR A 1 218 ? 2.073 -8.307 19.010 1.00 95.88 218 TYR A O 1
ATOM 1649 N N . LYS A 1 219 ? 0.344 -8.840 20.351 1.00 95.00 219 LYS A N 1
ATOM 1650 C CA . LYS A 1 219 ? 0.152 -10.201 19.801 1.00 95.00 219 LYS A CA 1
ATOM 1651 C C . LYS A 1 219 ? -0.024 -10.199 18.281 1.00 95.00 219 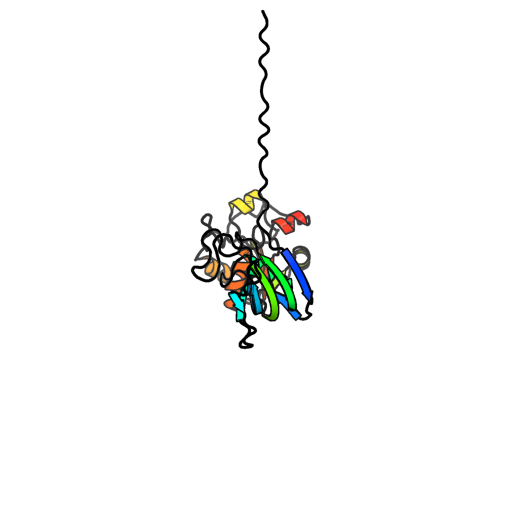LYS A C 1
ATOM 1653 O O . LYS A 1 219 ? 0.581 -11.005 17.579 1.00 95.00 219 LYS A O 1
ATOM 1658 N N . ASN A 1 220 ? -0.883 -9.317 17.780 1.00 96.56 220 ASN A N 1
ATOM 1659 C CA . ASN A 1 220 ? -1.029 -9.039 16.356 1.00 96.56 220 ASN A CA 1
ATOM 1660 C C . ASN A 1 220 ? -1.335 -7.552 16.172 1.00 96.56 220 ASN A C 1
ATOM 1662 O O . ASN A 1 220 ? -2.120 -6.981 16.931 1.00 96.56 220 ASN A O 1
ATOM 1666 N N . VAL A 1 221 ? -0.767 -6.956 15.127 1.00 97.88 221 VAL A N 1
ATOM 1667 C CA . VAL A 1 221 ? -0.998 -5.560 14.751 1.00 97.88 221 VAL A CA 1
ATOM 1668 C C . VAL A 1 221 ? -1.665 -5.525 13.385 1.00 97.88 221 VAL A C 1
ATOM 1670 O O . VAL A 1 221 ? -1.179 -6.156 12.445 1.00 97.88 221 VAL A O 1
ATOM 1673 N N . TYR A 1 222 ? -2.761 -4.781 13.274 1.00 98.12 222 TYR A N 1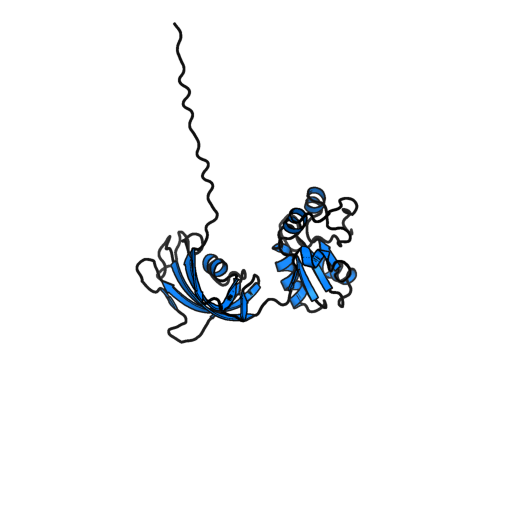
ATOM 1674 C CA . TYR A 1 222 ? -3.561 -4.689 12.063 1.00 98.12 222 TYR A CA 1
ATOM 1675 C C . TYR A 1 222 ? -3.676 -3.255 11.549 1.00 98.12 222 TYR A C 1
ATOM 1677 O O . TYR A 1 222 ? -3.837 -2.302 12.310 1.00 98.12 222 TYR A O 1
ATOM 1685 N N . ASN A 1 223 ? -3.680 -3.117 10.229 1.00 98.38 223 ASN A N 1
ATOM 1686 C CA . ASN A 1 223 ? -4.125 -1.920 9.533 1.00 98.38 223 ASN A CA 1
ATOM 1687 C C . ASN A 1 223 ? -5.516 -2.161 8.937 1.00 98.38 223 ASN A C 1
ATOM 1689 O O . ASN A 1 223 ? -5.708 -3.119 8.186 1.00 98.38 223 ASN A O 1
ATOM 1693 N N . VAL A 1 224 ? -6.467 -1.270 9.221 1.00 98.19 224 VAL A N 1
ATOM 1694 C CA . VAL A 1 224 ? -7.789 -1.303 8.583 1.00 98.19 224 VAL A CA 1
ATOM 1695 C C . VAL A 1 224 ? -7.684 -0.754 7.160 1.00 98.19 224 VAL A C 1
ATOM 1697 O O . VAL A 1 224 ? -7.483 0.447 6.943 1.00 98.19 224 VAL A O 1
ATOM 1700 N N . VAL A 1 225 ? -7.842 -1.640 6.178 1.00 96.75 225 VAL A N 1
ATOM 1701 C CA . VAL A 1 225 ? -7.719 -1.314 4.752 1.00 96.75 225 VAL A CA 1
ATOM 1702 C C . VAL A 1 225 ? -8.775 -0.286 4.350 1.00 96.75 225 VAL A C 1
ATOM 1704 O O . VAL A 1 225 ? -9.958 -0.436 4.642 1.00 96.75 225 VAL A O 1
ATOM 1707 N N . GLY A 1 226 ? -8.341 0.794 3.694 1.00 96.69 226 GLY A N 1
ATOM 1708 C CA . GLY A 1 226 ? -9.223 1.876 3.242 1.00 96.69 226 GLY A CA 1
ATOM 1709 C C . GLY A 1 226 ? -9.780 2.770 4.361 1.00 96.69 226 GLY A C 1
ATOM 1710 O O . GLY A 1 226 ? -10.427 3.781 4.075 1.00 96.69 226 GLY A O 1
ATOM 1711 N N . GLY A 1 227 ? -9.481 2.457 5.625 1.00 98.00 227 GLY A N 1
ATOM 1712 C CA . GLY A 1 227 ? -9.824 3.268 6.785 1.00 98.00 227 GLY A CA 1
ATOM 1713 C C . GLY A 1 227 ? -11.327 3.510 6.974 1.00 98.00 227 GLY A C 1
ATOM 1714 O O . GLY A 1 227 ? -12.180 2.751 6.514 1.00 98.00 227 GLY A O 1
ATOM 1715 N N . ILE A 1 228 ? -11.661 4.623 7.632 1.00 97.88 228 ILE A N 1
ATOM 1716 C CA . ILE A 1 228 ? -13.052 5.023 7.900 1.00 97.88 228 ILE A CA 1
ATOM 1717 C C . ILE A 1 228 ? -13.852 5.287 6.616 1.00 97.88 228 ILE A C 1
ATOM 1719 O O . ILE A 1 228 ? -15.068 5.107 6.597 1.00 97.88 228 ILE A O 1
ATOM 1723 N N . LYS A 1 229 ? -13.187 5.699 5.526 1.00 97.88 229 LYS A N 1
ATOM 1724 C CA . LYS A 1 229 ? -13.840 5.899 4.228 1.00 97.88 229 LYS A CA 1
ATOM 1725 C C . LYS A 1 229 ? -14.399 4.585 3.694 1.00 97.88 229 LYS A C 1
ATOM 1727 O O . LYS A 1 229 ? -15.568 4.546 3.324 1.00 97.88 229 LYS A O 1
ATOM 1732 N N . ALA A 1 230 ? -13.590 3.524 3.696 1.00 97.88 230 ALA A N 1
ATOM 1733 C CA . ALA A 1 230 ? -14.047 2.200 3.287 1.00 97.88 230 ALA A CA 1
ATOM 1734 C C . ALA A 1 230 ? -15.134 1.669 4.226 1.00 97.88 230 ALA A C 1
ATOM 1736 O O . ALA A 1 230 ? -16.143 1.163 3.749 1.00 97.88 230 ALA A O 1
ATOM 1737 N N . TRP A 1 231 ? -14.981 1.871 5.541 1.00 97.50 231 TRP A N 1
ATOM 1738 C CA . TRP A 1 231 ? -15.975 1.443 6.530 1.00 97.50 231 TRP A CA 1
ATOM 1739 C C . TRP A 1 231 ? -17.352 2.044 6.240 1.00 97.50 231 TRP A C 1
ATOM 1741 O O . TRP A 1 231 ? -18.337 1.324 6.113 1.00 97.50 231 TRP A O 1
ATOM 1751 N N . ARG A 1 232 ? -17.413 3.367 6.053 1.00 96.69 232 ARG A N 1
ATOM 1752 C CA . ARG A 1 232 ? -18.665 4.066 5.739 1.00 96.69 232 ARG A CA 1
ATOM 1753 C C . ARG A 1 232 ? -19.209 3.696 4.363 1.00 96.69 232 ARG A C 1
ATOM 1755 O O . ARG A 1 232 ? -20.416 3.543 4.217 1.00 96.69 232 ARG A O 1
ATOM 1762 N N . SER A 1 233 ? -18.338 3.538 3.366 1.00 97.00 233 SER A N 1
ATOM 1763 C CA . SER A 1 233 ? -18.753 3.126 2.019 1.00 97.00 233 SER A CA 1
ATOM 1764 C C . SER A 1 233 ? -19.365 1.723 1.998 1.00 97.00 233 SER A C 1
ATOM 1766 O O . SER A 1 233 ? -20.220 1.462 1.160 1.00 97.00 233 SER A O 1
ATOM 1768 N N . ALA A 1 234 ? -18.956 0.844 2.915 1.00 96.56 234 ALA A N 1
ATOM 1769 C CA . ALA A 1 234 ? -19.536 -0.482 3.107 1.00 96.56 234 ALA A CA 1
ATOM 1770 C C . ALA A 1 234 ? -20.813 -0.471 3.977 1.00 96.56 234 ALA A C 1
ATOM 1772 O O . ALA A 1 234 ? -21.320 -1.526 4.343 1.00 96.56 234 ALA A O 1
ATOM 1773 N N . GLY A 1 235 ? -21.340 0.706 4.342 1.00 95.69 235 GLY A N 1
ATOM 1774 C CA . GLY A 1 235 ? -22.519 0.836 5.207 1.00 95.69 235 GLY A CA 1
ATOM 1775 C C . GLY A 1 235 ? -22.228 0.651 6.700 1.00 95.69 235 GLY A C 1
ATOM 1776 O O . GLY A 1 235 ? -23.156 0.538 7.499 1.00 95.69 235 GLY A O 1
ATOM 1777 N N . GLY A 1 236 ? -20.955 0.636 7.098 1.00 94.81 236 GLY A N 1
ATOM 1778 C CA . GLY A 1 236 ? -20.547 0.521 8.490 1.00 94.81 236 GLY A CA 1
ATOM 1779 C C . GLY A 1 236 ? -21.027 1.706 9.335 1.00 94.81 236 GLY A C 1
ATOM 1780 O O . GLY A 1 236 ? -20.811 2.872 8.991 1.00 94.81 236 GLY A O 1
ATOM 1781 N N . ALA A 1 237 ? -21.650 1.403 10.475 1.00 94.06 237 ALA A N 1
ATOM 1782 C CA . ALA A 1 237 ? -22.176 2.410 11.391 1.00 94.06 237 ALA A CA 1
ATOM 1783 C C . ALA A 1 237 ? -21.056 3.214 12.072 1.00 94.06 237 ALA A C 1
ATOM 1785 O O . ALA A 1 237 ? -19.999 2.678 12.421 1.00 94.06 237 ALA A O 1
ATOM 1786 N N . VAL A 1 238 ? -21.311 4.501 12.297 1.00 95.38 238 VAL A N 1
ATOM 1787 C CA . VAL A 1 238 ? -20.443 5.408 13.058 1.00 95.38 238 VAL A CA 1
ATOM 1788 C C . VAL A 1 238 ? -21.256 6.104 14.143 1.00 95.38 238 VAL A C 1
ATOM 1790 O O . VAL A 1 238 ? -22.465 6.273 14.002 1.00 95.38 238 VAL A O 1
ATOM 1793 N N . THR A 1 239 ? -20.593 6.515 15.217 1.00 93.81 239 THR A N 1
ATOM 1794 C CA . THR A 1 239 ? -21.173 7.332 16.288 1.00 93.81 239 THR A CA 1
ATOM 1795 C C . THR A 1 239 ? -20.389 8.633 16.446 1.00 93.81 239 THR A C 1
ATOM 1797 O O . THR A 1 239 ? -19.203 8.704 16.112 1.00 93.81 239 THR A O 1
ATOM 1800 N N . PHE A 1 240 ? -21.072 9.660 16.948 1.00 90.75 240 PHE A N 1
ATOM 1801 C CA . PHE A 1 240 ? -20.505 10.955 17.322 1.00 90.75 240 PHE A CA 1
ATOM 1802 C C . PHE A 1 240 ? -20.485 11.153 18.848 1.00 90.75 240 PHE A C 1
ATOM 1804 O O . PHE A 1 240 ? -19.840 12.077 19.340 1.00 90.75 240 PHE A O 1
ATOM 1811 N N . ASP A 1 241 ? -21.134 10.262 19.603 1.00 71.31 241 ASP A N 1
ATOM 1812 C CA . ASP A 1 241 ? -21.342 10.405 21.049 1.00 71.31 241 ASP A CA 1
ATOM 1813 C C . ASP A 1 241 ? -20.057 10.140 21.84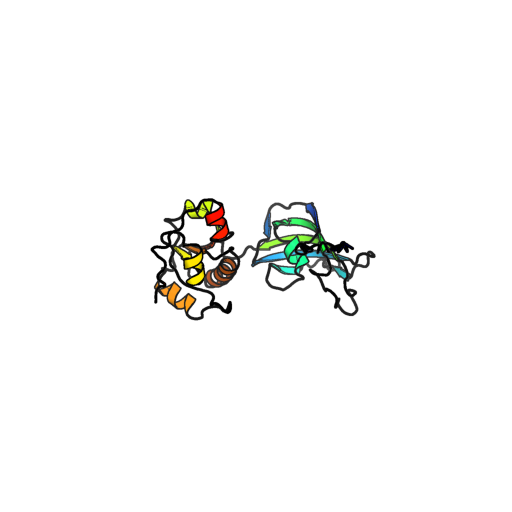9 1.00 71.31 241 ASP A C 1
ATOM 1815 O O . ASP A 1 241 ? -19.886 10.639 22.961 1.00 71.31 241 ASP A O 1
ATOM 1819 N N . SER A 1 242 ? -19.121 9.387 21.264 1.00 59.62 242 SER A N 1
ATOM 1820 C CA . SER A 1 242 ? -17.831 9.023 21.858 1.00 59.62 242 SER A CA 1
ATOM 1821 C C . SER A 1 242 ? -16.672 9.936 21.442 1.00 59.62 242 SER A C 1
ATOM 1823 O O . SER A 1 242 ? -15.523 9.602 21.710 1.00 59.62 242 SER A O 1
ATOM 1825 N N . VAL A 1 243 ? -16.930 11.082 20.796 1.00 60.66 243 VAL A N 1
ATOM 1826 C CA . VAL A 1 243 ? -15.887 12.033 20.360 1.00 60.66 243 VAL A CA 1
ATOM 1827 C C . VAL A 1 243 ? -15.461 12.930 21.530 1.00 60.66 243 VAL A C 1
ATOM 1829 O O . VAL A 1 243 ? -15.651 14.144 21.529 1.00 60.66 243 VAL A O 1
ATOM 1832 N N . ARG A 1 244 ? -14.889 12.327 22.574 1.00 58.00 244 ARG A N 1
ATOM 1833 C CA . ARG A 1 244 ? -14.069 13.040 23.560 1.00 58.00 244 ARG A CA 1
ATOM 1834 C C . ARG A 1 244 ? -12.682 12.405 23.538 1.00 58.00 244 ARG A C 1
ATOM 1836 O O . ARG A 1 244 ? -12.590 11.211 23.821 1.00 58.00 244 ARG A O 1
ATOM 1843 N N . PRO A 1 245 ? -11.626 13.148 23.164 1.00 54.28 245 PRO A N 1
ATOM 1844 C CA . PRO A 1 245 ? -10.264 12.650 23.287 1.00 54.28 245 PRO A CA 1
ATOM 1845 C C . PRO A 1 245 ? -10.015 12.216 24.734 1.00 54.28 245 PRO A C 1
ATOM 1847 O O . PRO A 1 245 ? -10.511 12.859 25.663 1.00 54.28 245 PRO A O 1
ATOM 1850 N N . LEU A 1 246 ? -9.259 11.137 24.930 1.00 55.16 246 LEU A N 1
ATOM 1851 C CA . LEU A 1 246 ? -8.633 10.905 26.227 1.00 55.16 246 LEU A CA 1
ATOM 1852 C C . LEU A 1 246 ? -7.611 12.037 26.407 1.00 55.16 246 LEU A C 1
ATOM 1854 O O . LEU A 1 246 ? -6.675 12.137 25.614 1.00 55.16 246 LEU A O 1
ATOM 1858 N N . ASN A 1 247 ? -7.886 12.944 27.349 1.00 46.50 247 ASN A N 1
ATOM 1859 C CA . ASN A 1 247 ? -6.977 14.028 27.731 1.00 46.50 247 ASN A CA 1
ATOM 1860 C C . ASN A 1 247 ? -5.712 13.472 28.382 1.00 46.50 247 ASN A C 1
ATOM 1862 O O . ASN A 1 247 ? -5.853 12.516 29.179 1.00 46.50 247 ASN A O 1
#

Secondary structure (DSSP, 8-state):
-----------------PPP--EEEEEE--SSPBP-TT-EEEEEEEEEETTS-EEEESTTTT--EEEETTTTSS-HHHHHHHTTPBTT-EEEEEE-GGGTTGGG-BTTTB-TT--EEEEEEEEEEE--SSEEE-HHHHHHSTTTEEEEE-S-HHHHHHH-B-TT-EE--SB-TTS-B-TTHHHHHHHHS-TTSEEEEE-SSSHHHHHHHHHHHHHT-SSEEEEETTHHHHHHHTT---BSTT-----